Protein AF-A0A9E3GTL8-F1 (afdb_monomer)

Mean predicted aligned error: 15.63 Å

Secondary structure (DSSP, 8-state):
--HHHHHHHHHHHHHHHHHHHHHHHHHHHHHHT-TTT-HHHHHHHHHHHHHHHHHHHHHHHHHSHHHHHHHHHH--HHHHHHHHHHHHHHHHHHHHHHHSTTTGGGGGHHHHHHHHHHHHHHHIIIIIHHHHHHHHHHHTT-HHHHHHHHHHHHHHHHHHHHHHHHHTS----TT---TTGGGTSSS--

Foldseek 3Di:
DALLVLLLVLLVLLLVLLLLVLVVLVVVCVVVVCVPVCVVSVVSSVVSNVSSVVSVVLNCLCPPPVRNVVSSVPRDPVSSVVSNVSSVVSVVVSVCCVVCVVVCVVCCVVVCVVVVVVVVVLLCVQQVVLCVQLVVCVVVVNNVRNVVSVVSNVVSVVVVVVVVVVVPDDDDDPPDDDVPPVVVVVVPD

Solvent-accessible surface area (backbone atoms only — not comparable to full-atom values): 9956 Å² total; per-residue (Å²): 134,57,59,41,58,54,31,40,54,19,25,50,48,30,19,54,32,25,40,54,47,16,51,53,42,48,51,51,35,61,76,68,68,32,72,79,81,36,55,66,58,50,51,51,19,49,53,30,39,54,52,16,52,52,30,43,48,54,37,46,36,50,64,41,80,94,42,17,66,65,44,41,70,67,41,44,71,67,56,29,49,51,33,45,51,48,21,50,52,36,46,50,50,45,48,49,52,65,73,44,41,76,64,54,59,51,68,38,56,65,56,49,47,52,49,50,50,51,53,52,48,56,47,44,66,47,35,50,47,22,49,51,52,15,51,51,25,47,75,72,66,38,54,68,58,15,52,51,28,44,52,55,19,50,53,49,51,52,50,55,52,49,54,52,56,53,70,70,48,75,78,78,60,92,84,69,82,59,98,67,61,76,69,65,68,65,79,74,122

Radius of gyration: 29.49 Å; Cα contacts (8 Å, |Δi|>4): 135; chains: 1; bounding box: 76×46×80 Å

pLDDT: mean 81.65, std 18.03, range [38.31, 98.44]

Sequence (189 aa):
MELWQLALGANVVVTLAYAAIATRVFRAVHASGQWRTNPLAVATGTIFLTCAAGHAGHVEHMLVPHTASAARAVWDWHFVLIDVVTAGVGLRYWMLRSRFGSLIRGASLFEDVAVRRQEAFDIQDGVVQQLATAKMAFELGDQAAGLRALEVGLDASRRLVHDRSSAASPAPRAGTARPGELRRKVASR

Structure (mmCIF, N/CA/C/O backbone):
data_AF-A0A9E3GTL8-F1
#
_entry.id   AF-A0A9E3GTL8-F1
#
loop_
_atom_site.group_PDB
_atom_site.id
_atom_site.type_symbol
_atom_site.label_atom_id
_atom_site.label_alt_id
_atom_site.label_comp_id
_atom_site.label_asym_id
_atom_site.label_entity_id
_atom_site.label_seq_id
_atom_site.pdbx_PDB_ins_code
_atom_site.Cartn_x
_atom_site.Cartn_y
_atom_site.Cartn_z
_atom_site.occupancy
_atom_site.B_iso_or_equiv
_atom_site.auth_seq_id
_atom_site.auth_comp_id
_atom_site.auth_asym_id
_atom_site.auth_atom_id
_atom_site.pdbx_PDB_model_num
ATOM 1 N N . MET A 1 1 ? 9.109 -8.572 -30.492 1.00 75.25 1 MET A N 1
ATOM 2 C CA . MET A 1 1 ? 9.308 -7.770 -29.269 1.00 75.25 1 MET A CA 1
ATOM 3 C C . MET A 1 1 ? 10.425 -8.439 -28.506 1.00 75.25 1 MET A C 1
ATOM 5 O O . MET A 1 1 ? 10.311 -9.627 -28.233 1.00 75.25 1 MET A O 1
ATOM 9 N N . GLU A 1 2 ? 11.509 -7.713 -28.264 1.00 91.50 2 GLU A N 1
ATOM 10 C CA . GLU A 1 2 ? 12.686 -8.247 -27.573 1.00 91.50 2 GLU A CA 1
ATOM 11 C C . GLU A 1 2 ? 12.404 -8.427 -26.075 1.00 91.50 2 GLU A C 1
ATOM 13 O O . GLU A 1 2 ? 11.591 -7.696 -25.501 1.00 91.50 2 GLU A O 1
ATOM 18 N N . LEU A 1 3 ? 13.100 -9.364 -25.423 1.00 93.94 3 LEU A N 1
ATOM 19 C CA . LEU A 1 3 ? 12.930 -9.654 -23.990 1.00 93.94 3 LEU A CA 1
ATOM 20 C C . LEU A 1 3 ? 13.099 -8.406 -23.114 1.00 93.94 3 LEU A C 1
ATOM 22 O O . LEU A 1 3 ? 12.276 -8.140 -22.240 1.00 93.94 3 LEU A O 1
ATOM 26 N N . TRP A 1 4 ? 14.094 -7.571 -23.413 1.00 94.12 4 TRP A N 1
ATOM 27 C CA . TRP A 1 4 ? 14.331 -6.338 -22.664 1.00 94.12 4 TRP A CA 1
ATOM 28 C C . TRP A 1 4 ? 13.190 -5.312 -22.807 1.00 94.12 4 TRP A C 1
ATOM 30 O O . TRP A 1 4 ? 12.965 -4.520 -21.897 1.00 94.12 4 TRP A O 1
ATOM 40 N N . GLN A 1 5 ? 12.438 -5.318 -23.917 1.00 96.00 5 GLN A N 1
ATOM 41 C CA . GLN A 1 5 ? 11.290 -4.416 -24.106 1.00 96.00 5 GLN A CA 1
ATOM 42 C C . GLN A 1 5 ? 10.109 -4.848 -23.234 1.00 96.00 5 GLN A C 1
ATOM 44 O O . GLN A 1 5 ? 9.433 -4.007 -22.639 1.00 96.00 5 GLN A O 1
ATOM 49 N N . LEU A 1 6 ? 9.889 -6.163 -23.131 1.00 96.38 6 LEU A N 1
ATOM 50 C CA . LEU A 1 6 ? 8.923 -6.746 -22.200 1.00 96.38 6 LEU A CA 1
ATOM 51 C C . LEU A 1 6 ? 9.301 -6.435 -20.751 1.00 96.38 6 LEU A C 1
ATOM 53 O O . LEU A 1 6 ? 8.447 -5.976 -19.993 1.00 96.38 6 LEU A O 1
ATOM 57 N N . ALA A 1 7 ? 10.573 -6.622 -20.391 1.00 96.00 7 ALA A N 1
ATOM 58 C CA . ALA A 1 7 ? 11.092 -6.274 -19.072 1.00 96.00 7 ALA A CA 1
ATOM 59 C C . ALA A 1 7 ? 10.866 -4.798 -18.741 1.00 96.00 7 ALA A C 1
ATOM 61 O O . ALA A 1 7 ? 10.334 -4.475 -17.680 1.00 96.00 7 ALA A O 1
ATOM 62 N N . LEU A 1 8 ? 11.222 -3.900 -19.664 1.00 97.38 8 LEU A N 1
ATOM 63 C CA . LEU A 1 8 ? 11.031 -2.463 -19.508 1.00 97.38 8 LEU A CA 1
ATOM 64 C C . LEU A 1 8 ? 9.561 -2.137 -19.223 1.00 97.38 8 LEU A C 1
ATOM 66 O O . LEU A 1 8 ? 9.254 -1.472 -18.235 1.00 97.38 8 LEU A O 1
ATOM 70 N N . GLY A 1 9 ? 8.647 -2.644 -20.056 1.00 97.75 9 GLY A N 1
ATOM 71 C CA . GLY A 1 9 ? 7.212 -2.427 -19.883 1.00 97.75 9 GLY A CA 1
ATOM 72 C C . GLY A 1 9 ? 6.692 -2.964 -18.548 1.00 97.75 9 GLY A C 1
ATOM 73 O O . GLY A 1 9 ? 5.963 -2.266 -17.842 1.00 97.75 9 GLY A O 1
ATOM 74 N N . ALA A 1 10 ? 7.106 -4.172 -18.165 1.00 97.56 10 ALA A N 1
ATOM 75 C CA . ALA A 1 10 ? 6.724 -4.777 -16.896 1.00 97.56 10 ALA A CA 1
ATOM 76 C C . ALA A 1 10 ? 7.233 -3.963 -15.693 1.00 97.56 10 ALA A C 1
ATOM 78 O O . ALA A 1 10 ? 6.443 -3.634 -14.809 1.00 97.56 10 ALA A O 1
ATOM 79 N N . ASN A 1 11 ? 8.501 -3.542 -15.686 1.00 98.06 11 ASN A N 1
ATOM 80 C CA . ASN A 1 11 ? 9.071 -2.729 -14.605 1.00 98.06 11 ASN A CA 1
ATOM 81 C C . ASN A 1 11 ? 8.418 -1.339 -14.508 1.00 98.06 11 ASN A C 1
ATOM 83 O O . ASN A 1 11 ? 8.182 -0.858 -13.397 1.00 98.06 11 ASN A O 1
ATOM 87 N N . VAL A 1 12 ? 8.045 -0.714 -15.633 1.00 98.44 12 VAL A N 1
ATOM 88 C CA . VAL A 1 12 ? 7.241 0.525 -15.627 1.00 98.44 12 VAL A CA 1
ATOM 89 C C . VAL A 1 12 ? 5.897 0.286 -14.935 1.00 98.44 12 VAL A C 1
ATOM 91 O O . VAL A 1 12 ? 5.507 1.051 -14.051 1.00 98.44 12 VAL A O 1
ATOM 94 N N . VAL A 1 13 ? 5.195 -0.794 -15.288 1.00 98.38 13 VAL A N 1
ATOM 95 C CA . VAL A 1 13 ? 3.909 -1.142 -14.666 1.00 98.38 13 VAL A CA 1
ATOM 96 C C . VAL A 1 13 ? 4.063 -1.394 -13.166 1.00 98.38 13 VAL A C 1
ATOM 98 O O . VAL A 1 13 ? 3.269 -0.863 -12.386 1.00 98.38 13 VAL A O 1
ATOM 101 N N . VAL A 1 14 ? 5.080 -2.154 -12.745 1.00 98.00 14 VAL A N 1
ATOM 102 C CA . VAL A 1 14 ? 5.351 -2.414 -11.321 1.00 98.00 14 VAL A CA 1
ATOM 103 C C . VAL A 1 14 ? 5.619 -1.110 -10.578 1.00 98.00 14 VAL A C 1
ATOM 105 O O . VAL A 1 14 ? 4.991 -0.863 -9.549 1.00 98.00 14 VAL A O 1
ATOM 108 N N . THR A 1 15 ? 6.477 -0.248 -11.129 1.00 98.38 15 THR A N 1
ATOM 109 C CA . THR A 1 15 ? 6.814 1.064 -10.556 1.00 98.38 15 THR A CA 1
ATOM 110 C C . THR A 1 15 ? 5.552 1.870 -10.264 1.00 98.38 15 THR A C 1
ATOM 112 O O . THR A 1 15 ? 5.332 2.311 -9.134 1.00 98.38 15 THR A O 1
ATOM 115 N N . LEU A 1 16 ? 4.675 2.010 -11.261 1.00 97.88 16 LEU A N 1
ATOM 116 C CA . LEU A 1 16 ? 3.440 2.779 -11.131 1.00 97.88 16 LEU A CA 1
ATOM 117 C C . LEU A 1 16 ? 2.456 2.133 -10.148 1.00 97.88 16 LEU A C 1
ATOM 119 O O . LEU A 1 16 ? 1.878 2.825 -9.305 1.00 97.88 16 LEU A O 1
ATOM 123 N N . ALA A 1 17 ? 2.274 0.812 -10.223 1.00 96.50 17 ALA A N 1
ATOM 124 C CA . ALA A 1 17 ? 1.367 0.090 -9.338 1.00 96.50 17 ALA A CA 1
ATOM 125 C C . ALA A 1 17 ? 1.812 0.200 -7.872 1.00 96.50 17 ALA A C 1
ATOM 127 O O . ALA A 1 17 ? 1.008 0.551 -7.004 1.00 96.50 17 ALA A O 1
ATOM 128 N N . TYR A 1 18 ? 3.092 -0.047 -7.591 1.00 97.44 18 TYR A N 1
ATOM 129 C CA . TYR A 1 18 ? 3.645 -0.013 -6.238 1.00 97.44 18 TYR A CA 1
ATOM 130 C C . TYR A 1 18 ? 3.686 1.408 -5.671 1.00 97.44 18 TYR A C 1
ATOM 132 O O . TYR A 1 18 ? 3.265 1.609 -4.530 1.00 97.44 18 TYR A O 1
ATOM 140 N N . ALA A 1 19 ? 4.048 2.416 -6.472 1.00 97.69 19 ALA A N 1
ATOM 141 C CA . ALA A 1 19 ? 3.974 3.819 -6.057 1.00 97.69 19 ALA A CA 1
ATOM 142 C C . ALA A 1 19 ? 2.534 4.245 -5.708 1.00 97.69 19 ALA A C 1
ATOM 144 O O . ALA A 1 19 ? 2.294 4.925 -4.701 1.00 97.69 19 ALA A O 1
ATOM 145 N N . ALA A 1 20 ? 1.548 3.806 -6.497 1.00 94.56 20 ALA A N 1
ATOM 146 C CA . ALA A 1 20 ? 0.139 4.082 -6.228 1.00 94.56 20 ALA A CA 1
ATOM 147 C C . ALA A 1 20 ? -0.359 3.385 -4.950 1.00 94.56 20 ALA A C 1
ATOM 149 O O . ALA A 1 20 ? -1.146 3.965 -4.193 1.00 94.56 20 ALA A O 1
ATOM 150 N N . ILE A 1 21 ? 0.093 2.155 -4.686 1.00 93.06 21 ILE A N 1
ATOM 151 C CA . ILE A 1 21 ? -0.198 1.434 -3.441 1.00 93.06 21 ILE A CA 1
ATOM 152 C C . ILE A 1 21 ? 0.406 2.176 -2.247 1.00 93.06 21 ILE A C 1
ATOM 154 O O . ILE A 1 21 ? -0.333 2.495 -1.312 1.00 93.06 21 ILE A O 1
ATOM 158 N N . ALA A 1 22 ? 1.699 2.506 -2.301 1.00 95.00 22 ALA A N 1
ATOM 159 C CA . ALA A 1 22 ? 2.402 3.226 -1.241 1.00 95.00 22 ALA A CA 1
ATOM 160 C C . ALA A 1 22 ? 1.707 4.556 -0.919 1.00 95.00 22 ALA A C 1
ATOM 162 O O . ALA A 1 22 ? 1.380 4.831 0.234 1.00 95.00 22 ALA A O 1
ATOM 163 N N . THR A 1 23 ? 1.357 5.334 -1.948 1.00 94.00 23 THR A N 1
ATOM 164 C CA . THR A 1 23 ? 0.658 6.616 -1.781 1.00 94.00 23 THR A CA 1
ATOM 165 C C . THR A 1 23 ? -0.698 6.441 -1.100 1.00 94.00 23 THR A C 1
ATOM 167 O O . THR A 1 23 ? -1.058 7.225 -0.224 1.00 94.00 23 THR A O 1
ATOM 170 N N . ARG A 1 24 ? -1.473 5.408 -1.453 1.00 90.00 24 ARG A N 1
ATOM 171 C CA . ARG A 1 24 ? -2.753 5.134 -0.779 1.00 90.00 24 ARG A CA 1
ATOM 172 C C . ARG A 1 24 ? -2.570 4.720 0.677 1.00 90.00 24 ARG A C 1
ATOM 174 O O . ARG A 1 24 ? -3.370 5.145 1.507 1.00 90.00 24 ARG A O 1
ATOM 181 N N . VAL A 1 25 ? -1.549 3.921 0.984 1.00 90.00 25 VAL A N 1
ATOM 182 C CA . VAL A 1 25 ? -1.230 3.528 2.364 1.00 90.00 25 VAL A CA 1
ATOM 183 C C . VAL A 1 25 ? -0.844 4.759 3.181 1.00 90.00 25 VAL A C 1
ATOM 185 O O . VAL A 1 25 ? -1.482 5.029 4.195 1.00 90.00 25 VAL A O 1
ATOM 188 N N . PHE A 1 26 ? 0.101 5.570 2.705 1.00 92.38 26 PHE A N 1
ATOM 189 C CA . PHE A 1 26 ? 0.527 6.772 3.423 1.00 92.38 26 PHE A CA 1
ATOM 190 C C . PHE A 1 26 ? -0.583 7.810 3.565 1.00 92.38 26 PHE A C 1
ATOM 192 O O . PHE A 1 26 ? -0.736 8.390 4.636 1.00 92.38 26 PHE A O 1
ATOM 199 N N . ARG A 1 27 ? -1.422 8.008 2.539 1.00 89.12 27 ARG A N 1
ATOM 200 C CA . ARG A 1 27 ? -2.604 8.875 2.660 1.00 89.12 27 ARG A CA 1
ATOM 201 C C . ARG A 1 27 ? -3.574 8.376 3.725 1.00 89.12 27 ARG A C 1
ATOM 203 O O . ARG A 1 27 ? -4.136 9.200 4.436 1.00 89.12 27 ARG A O 1
ATOM 210 N N . ALA A 1 28 ? -3.780 7.062 3.836 1.00 84.56 28 ALA A N 1
ATOM 211 C CA . ALA A 1 28 ? -4.639 6.492 4.870 1.00 84.56 28 ALA A CA 1
ATOM 212 C C . ALA A 1 28 ? -4.054 6.711 6.273 1.00 84.56 28 ALA A C 1
ATOM 214 O O . ALA A 1 28 ? -4.772 7.193 7.140 1.00 84.56 28 ALA A O 1
ATOM 215 N N . VAL A 1 29 ? -2.756 6.444 6.465 1.00 85.12 29 VAL A N 1
ATOM 216 C CA . VAL A 1 29 ? -2.049 6.668 7.741 1.00 85.12 29 VAL A CA 1
ATOM 217 C C . VAL A 1 29 ? -2.057 8.146 8.135 1.00 85.12 29 VAL A C 1
ATOM 219 O O . VAL A 1 29 ? -2.301 8.485 9.290 1.00 85.12 29 VAL A O 1
ATOM 222 N N . HIS A 1 30 ? -1.826 9.039 7.173 1.00 87.69 30 HIS A N 1
ATOM 223 C CA . HIS A 1 30 ? -1.877 10.476 7.409 1.00 87.69 30 HIS A CA 1
ATOM 224 C C . HIS A 1 30 ? -3.286 10.940 7.778 1.00 87.69 30 HIS A C 1
ATOM 226 O O . HIS A 1 30 ? -3.448 11.705 8.721 1.00 87.69 30 HIS A O 1
ATOM 232 N N . ALA A 1 31 ? -4.311 10.478 7.056 1.00 83.00 31 ALA A N 1
ATOM 233 C CA . ALA A 1 31 ? -5.697 10.839 7.338 1.00 83.00 31 ALA A CA 1
ATOM 234 C C . ALA A 1 31 ? -6.188 10.311 8.698 1.00 83.00 31 ALA A C 1
ATOM 236 O O . ALA A 1 31 ? -7.049 10.944 9.301 1.00 83.00 31 ALA A O 1
ATOM 237 N N . SER A 1 32 ? -5.651 9.186 9.183 1.00 78.88 32 SER A N 1
ATOM 238 C CA . SER A 1 32 ? -5.978 8.626 10.500 1.00 78.88 32 SER A CA 1
ATOM 239 C C . SER A 1 32 ? -5.068 9.110 11.637 1.00 78.88 32 SER A C 1
ATOM 241 O O . SER A 1 32 ? -5.330 8.790 12.791 1.00 78.88 32 SER A O 1
ATOM 243 N N . GLY A 1 33 ? -3.994 9.853 11.345 1.00 84.00 33 GLY A N 1
ATOM 244 C CA . GLY A 1 33 ? -3.021 10.301 12.349 1.00 84.00 33 GLY A CA 1
ATOM 245 C C . GLY A 1 33 ? -2.162 9.179 12.956 1.00 84.00 33 GLY A C 1
ATOM 246 O O . GLY A 1 33 ? -1.478 9.403 13.951 1.00 84.00 33 GLY A O 1
ATOM 247 N N . GLN A 1 34 ? -2.154 7.978 12.368 1.00 82.69 34 GLN A N 1
ATOM 248 C CA . GLN A 1 34 ? -1.581 6.765 12.974 1.00 82.69 34 GLN A CA 1
ATOM 249 C C . GLN A 1 34 ? -0.095 6.511 12.649 1.00 82.69 34 GLN A C 1
ATOM 251 O O . GLN A 1 34 ? 0.374 5.375 12.696 1.00 82.69 34 GLN A O 1
ATOM 256 N N . TRP A 1 35 ? 0.686 7.545 12.325 1.00 85.75 35 TRP A N 1
ATOM 257 C CA . TRP A 1 35 ? 2.094 7.386 11.915 1.00 85.75 35 TRP A CA 1
ATOM 258 C C . TRP A 1 35 ? 2.980 6.666 12.941 1.00 85.75 35 TRP A C 1
ATOM 260 O O . TRP A 1 35 ? 3.948 6.015 12.562 1.00 85.75 35 TRP A O 1
ATOM 270 N N . ARG A 1 36 ? 2.667 6.788 14.236 1.00 87.88 36 ARG A N 1
ATOM 271 C CA . ARG A 1 36 ? 3.422 6.146 15.327 1.00 87.88 36 ARG A CA 1
ATOM 272 C C . ARG A 1 36 ? 2.700 4.958 15.954 1.00 87.88 36 ARG A C 1
ATOM 274 O O . ARG A 1 36 ? 3.352 4.075 16.494 1.00 87.88 36 ARG A O 1
ATOM 281 N N . THR A 1 37 ? 1.374 4.936 15.888 1.00 79.12 37 THR A N 1
ATOM 282 C CA . THR A 1 37 ? 0.540 3.912 16.530 1.00 79.12 37 THR A CA 1
ATOM 283 C C . THR A 1 37 ? 0.274 2.711 15.627 1.00 79.12 37 THR A C 1
ATOM 285 O O . THR A 1 37 ? -0.080 1.650 16.125 1.00 79.12 37 THR A O 1
ATOM 288 N N . ASN A 1 38 ? 0.508 2.838 14.316 1.00 81.12 38 ASN A N 1
ATOM 289 C CA . ASN A 1 38 ? 0.362 1.750 13.353 1.00 81.12 38 ASN A CA 1
ATOM 290 C C . ASN A 1 38 ? 1.671 1.510 12.568 1.00 81.12 38 ASN A C 1
ATOM 292 O O . ASN A 1 38 ? 1.752 1.799 11.367 1.00 81.12 38 ASN A O 1
ATOM 296 N N . PRO A 1 39 ? 2.725 0.983 13.229 1.00 85.31 39 PRO A N 1
ATOM 297 C CA . PRO A 1 39 ? 4.026 0.759 12.596 1.00 85.31 39 PRO A CA 1
ATOM 298 C C . PRO A 1 39 ? 3.952 -0.240 11.434 1.00 85.31 39 PRO A C 1
ATOM 300 O O . PRO A 1 39 ? 4.721 -0.133 10.481 1.00 85.31 39 PRO A O 1
ATOM 303 N N . LEU A 1 40 ? 2.992 -1.170 11.464 1.00 87.56 40 LEU A N 1
ATOM 304 C CA . LEU A 1 40 ? 2.785 -2.148 10.398 1.00 87.56 40 LEU A CA 1
ATOM 305 C C . LEU A 1 40 ? 2.333 -1.483 9.089 1.00 87.56 40 LEU A C 1
ATOM 307 O O . LEU A 1 40 ? 2.853 -1.807 8.018 1.00 87.56 40 LEU A O 1
ATOM 311 N N . ALA A 1 41 ? 1.395 -0.532 9.161 1.00 83.56 41 ALA A N 1
ATOM 312 C CA . ALA A 1 41 ? 0.936 0.206 7.986 1.00 83.56 41 ALA A CA 1
ATOM 313 C C . ALA A 1 41 ? 2.058 1.062 7.384 1.00 83.56 41 ALA A C 1
ATOM 315 O O . ALA A 1 41 ? 2.232 1.074 6.164 1.00 83.56 41 ALA A O 1
ATOM 316 N N . VAL A 1 42 ? 2.852 1.726 8.230 1.00 87.88 42 VAL A N 1
ATOM 317 C CA . VAL A 1 42 ? 4.006 2.520 7.784 1.00 87.88 42 VAL A CA 1
ATOM 318 C C . VAL A 1 42 ? 5.051 1.628 7.118 1.00 87.88 42 VAL A C 1
ATOM 320 O O . VAL A 1 42 ? 5.443 1.913 5.989 1.00 87.88 42 VAL A O 1
ATOM 323 N N . ALA A 1 43 ? 5.441 0.518 7.752 1.00 92.62 43 ALA A N 1
ATOM 324 C CA . ALA A 1 43 ? 6.395 -0.433 7.182 1.00 92.62 43 ALA A CA 1
ATOM 325 C C . ALA A 1 43 ? 5.922 -0.970 5.824 1.00 92.62 43 ALA A C 1
ATOM 327 O O . ALA A 1 43 ? 6.687 -0.982 4.862 1.00 92.62 43 ALA A O 1
ATOM 328 N N . THR A 1 44 ? 4.641 -1.332 5.713 1.00 91.62 44 THR A N 1
ATOM 329 C CA . THR A 1 44 ? 4.045 -1.799 4.453 1.00 91.62 44 THR A CA 1
ATOM 330 C C . THR A 1 44 ? 4.124 -0.729 3.362 1.00 91.62 44 THR A C 1
ATOM 332 O O . THR A 1 44 ? 4.528 -1.022 2.238 1.00 91.62 44 THR A O 1
ATOM 335 N N . GLY A 1 45 ? 3.763 0.520 3.680 1.00 93.44 45 GLY A N 1
ATOM 336 C CA . GLY A 1 45 ? 3.871 1.641 2.743 1.00 93.44 45 GLY A CA 1
ATOM 337 C C . GLY A 1 45 ? 5.308 1.861 2.268 1.00 93.44 45 GLY A C 1
ATOM 338 O O . GLY A 1 45 ? 5.537 2.045 1.073 1.00 93.44 45 GLY A O 1
ATOM 339 N N . THR A 1 46 ? 6.272 1.768 3.186 1.00 96.94 46 THR A N 1
ATOM 340 C CA . THR A 1 46 ? 7.701 1.917 2.889 1.00 96.94 46 THR A CA 1
ATOM 341 C C . THR A 1 46 ? 8.230 0.788 2.011 1.00 96.94 46 THR A C 1
ATOM 343 O O . THR A 1 46 ? 8.940 1.081 1.058 1.00 96.94 46 THR A O 1
ATOM 346 N N . ILE A 1 47 ? 7.850 -0.471 2.259 1.00 96.44 47 ILE A N 1
ATOM 347 C CA . ILE A 1 47 ? 8.237 -1.610 1.406 1.00 96.44 47 ILE A CA 1
ATOM 348 C C . ILE A 1 47 ? 7.772 -1.381 -0.036 1.00 96.44 47 ILE A C 1
ATOM 350 O O . ILE A 1 47 ? 8.562 -1.487 -0.969 1.00 96.44 47 ILE A O 1
ATOM 354 N N . PHE A 1 48 ? 6.505 -1.006 -0.241 1.00 96.31 48 PHE A N 1
ATOM 355 C CA . PHE A 1 48 ? 6.018 -0.715 -1.593 1.00 96.31 48 PHE A CA 1
ATOM 356 C C . PHE A 1 48 ? 6.749 0.469 -2.233 1.00 96.31 48 PHE A C 1
ATOM 358 O O . PHE A 1 48 ? 7.019 0.438 -3.432 1.00 96.31 48 PHE A O 1
ATOM 365 N N . LEU A 1 49 ? 7.089 1.495 -1.450 1.00 97.88 49 LEU A N 1
ATOM 366 C CA . LEU A 1 49 ? 7.831 2.651 -1.943 1.00 97.88 49 LEU A CA 1
ATOM 367 C C . LEU A 1 49 ? 9.250 2.276 -2.390 1.00 97.88 49 LEU A C 1
ATOM 369 O O . LEU A 1 49 ? 9.661 2.664 -3.482 1.00 97.88 49 LEU A O 1
ATOM 373 N N . THR A 1 50 ? 9.991 1.517 -1.581 1.00 98.19 50 THR A N 1
ATOM 374 C CA . THR A 1 50 ? 11.365 1.117 -1.915 1.00 98.19 50 THR A CA 1
ATOM 375 C C . THR A 1 50 ? 11.392 0.147 -3.089 1.00 98.19 50 THR A C 1
ATOM 377 O O . THR A 1 50 ? 12.234 0.295 -3.972 1.00 98.19 50 THR A O 1
ATOM 380 N N . CYS A 1 51 ? 10.435 -0.781 -3.175 1.00 97.69 51 CYS A N 1
ATOM 381 C CA . CYS A 1 51 ? 10.287 -1.633 -4.351 1.00 97.69 51 CYS A CA 1
ATOM 382 C C . CYS A 1 51 ? 9.968 -0.808 -5.607 1.00 97.69 51 CYS A C 1
ATOM 384 O O . CYS A 1 51 ? 10.589 -1.026 -6.643 1.00 97.69 51 CYS A O 1
ATOM 386 N N . ALA A 1 52 ? 9.054 0.169 -5.530 1.00 98.19 52 ALA A N 1
ATOM 387 C CA . ALA A 1 52 ? 8.765 1.053 -6.661 1.00 98.19 52 ALA A CA 1
ATOM 388 C C . ALA A 1 52 ? 10.020 1.801 -7.136 1.00 98.19 52 ALA A C 1
ATOM 390 O O . ALA A 1 52 ? 10.266 1.870 -8.335 1.00 98.19 52 ALA A O 1
ATOM 391 N N . ALA A 1 53 ? 10.834 2.311 -6.205 1.00 98.44 53 ALA A N 1
ATOM 392 C CA . ALA A 1 53 ? 12.098 2.968 -6.530 1.00 98.44 53 ALA A CA 1
ATOM 393 C C . ALA A 1 53 ? 13.112 2.007 -7.179 1.00 98.44 53 ALA A C 1
ATOM 395 O O . ALA A 1 53 ? 13.742 2.372 -8.166 1.00 98.44 53 ALA A O 1
ATOM 396 N N . GLY A 1 54 ? 13.234 0.771 -6.683 1.00 97.62 54 GLY A N 1
ATOM 397 C CA . GLY A 1 54 ? 14.101 -0.249 -7.287 1.00 97.62 54 GLY A CA 1
ATOM 398 C C . GLY A 1 54 ? 13.702 -0.589 -8.726 1.00 97.62 54 GLY A C 1
ATOM 399 O O . GLY A 1 54 ? 14.539 -0.561 -9.626 1.00 97.62 54 GLY A O 1
ATOM 400 N N . HIS A 1 55 ? 12.407 -0.811 -8.973 1.00 98.06 55 HIS A N 1
ATOM 401 C CA . HIS A 1 55 ? 11.894 -1.055 -10.325 1.00 98.06 55 HIS A CA 1
ATOM 402 C C . HIS A 1 55 ? 12.023 0.177 -11.236 1.00 98.06 55 HIS A C 1
ATOM 404 O O . HIS A 1 55 ? 12.292 0.023 -12.428 1.00 98.06 55 HIS A O 1
ATOM 410 N N . ALA A 1 56 ? 11.917 1.395 -1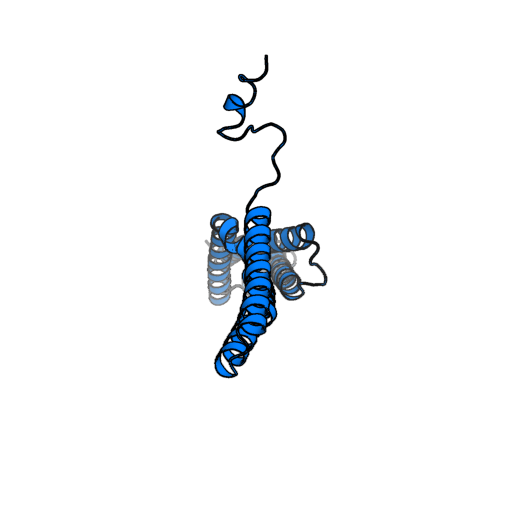0.695 1.00 97.75 56 ALA A N 1
ATOM 411 C CA . ALA A 1 56 ? 12.215 2.614 -11.445 1.00 97.75 56 ALA A CA 1
ATOM 412 C C . ALA A 1 56 ? 13.696 2.673 -11.855 1.00 97.75 56 ALA A C 1
ATOM 414 O O . ALA A 1 56 ? 13.997 3.014 -12.997 1.00 97.75 56 ALA A O 1
ATOM 415 N N . GLY A 1 57 ? 14.607 2.267 -10.966 1.00 97.31 57 GLY A N 1
ATOM 416 C CA . GLY A 1 57 ? 16.030 2.126 -11.280 1.00 97.31 57 GLY A CA 1
ATOM 417 C C . GLY A 1 57 ? 16.286 1.115 -12.402 1.00 97.31 57 GLY A C 1
ATOM 418 O O . GLY A 1 57 ? 17.076 1.384 -13.302 1.00 97.31 57 GLY A O 1
ATOM 419 N N . HIS A 1 58 ? 15.569 -0.015 -12.431 1.00 96.12 58 HIS A N 1
ATOM 420 C CA . HIS A 1 58 ? 15.654 -0.964 -13.551 1.00 96.12 58 HIS A CA 1
ATOM 421 C C . HIS A 1 58 ? 15.245 -0.318 -14.885 1.00 96.12 58 HIS A C 1
ATOM 423 O O . HIS A 1 58 ? 15.941 -0.478 -15.889 1.00 96.12 58 HIS A O 1
ATOM 429 N N . VAL A 1 59 ? 14.146 0.446 -14.891 1.00 97.38 59 VAL A N 1
ATOM 430 C CA . VAL A 1 59 ? 13.689 1.208 -16.067 1.00 97.38 59 VAL A CA 1
ATOM 431 C C . VAL A 1 59 ? 14.757 2.203 -16.515 1.00 97.38 59 VAL A C 1
ATOM 433 O O . VAL A 1 59 ? 15.096 2.252 -17.698 1.00 97.38 59 VAL A O 1
ATOM 436 N N . GLU A 1 60 ? 15.316 2.968 -15.579 1.00 97.31 60 GLU A N 1
ATOM 437 C CA . GLU A 1 60 ? 16.369 3.943 -15.854 1.00 97.31 60 GLU A CA 1
ATOM 438 C C . GLU A 1 60 ? 17.602 3.277 -16.477 1.00 97.31 60 GLU A C 1
ATOM 440 O O . GLU A 1 60 ? 18.044 3.687 -17.552 1.00 97.31 60 GLU A O 1
ATOM 445 N N . HIS A 1 61 ? 18.113 2.203 -15.870 1.00 95.19 61 HIS A N 1
ATOM 446 C CA . HIS A 1 61 ? 19.283 1.485 -16.375 1.00 95.19 61 HIS A CA 1
ATOM 447 C C . HIS A 1 61 ? 19.077 0.902 -17.779 1.00 95.19 61 HIS A C 1
ATOM 449 O O . HIS A 1 61 ? 20.042 0.797 -18.529 1.00 95.19 61 HIS A O 1
ATOM 455 N N . MET A 1 62 ? 17.846 0.561 -18.176 1.00 95.12 62 MET A N 1
ATOM 456 C CA . MET A 1 62 ? 17.540 0.101 -19.538 1.00 95.12 62 MET A CA 1
ATOM 457 C C . MET A 1 62 ? 17.405 1.229 -20.567 1.00 95.12 62 MET A C 1
ATOM 459 O O . MET A 1 62 ? 17.462 0.961 -21.774 1.00 95.12 62 MET A O 1
ATOM 463 N N . LEU A 1 63 ? 17.190 2.471 -20.131 1.00 95.75 63 LEU A N 1
ATOM 464 C CA . LEU A 1 63 ? 16.959 3.623 -21.006 1.00 95.75 63 LEU A CA 1
ATOM 465 C C . LEU A 1 63 ? 18.194 4.516 -21.148 1.00 95.75 63 LEU A C 1
ATOM 467 O O . LEU A 1 63 ? 18.441 5.030 -22.239 1.00 95.75 63 LEU A O 1
ATOM 471 N N . VAL A 1 64 ? 18.977 4.685 -20.081 1.00 95.19 64 VAL A N 1
ATOM 472 C CA . VAL A 1 64 ? 20.142 5.577 -20.063 1.00 95.19 64 VAL A CA 1
ATOM 473 C C . VAL A 1 64 ? 21.265 5.015 -20.950 1.00 95.19 64 VAL A C 1
ATOM 475 O O . VAL A 1 64 ? 21.723 3.898 -20.712 1.00 95.19 64 VAL A O 1
ATOM 478 N N . PRO A 1 65 ? 21.772 5.767 -21.951 1.00 91.69 65 PRO A N 1
ATOM 479 C CA . PRO A 1 65 ? 22.689 5.236 -22.967 1.00 91.69 65 PRO A CA 1
ATOM 480 C C . PRO A 1 65 ? 23.944 4.544 -22.422 1.00 91.69 65 PRO A C 1
ATOM 482 O O . PRO A 1 65 ? 24.382 3.542 -22.980 1.00 91.69 65 PRO A O 1
ATOM 485 N N . HIS A 1 66 ? 24.510 5.056 -21.328 1.00 91.88 66 HIS A N 1
ATOM 486 C CA . HIS A 1 66 ? 25.764 4.555 -20.759 1.00 91.88 66 HIS A CA 1
ATOM 487 C C . HIS A 1 66 ? 25.618 3.220 -20.009 1.00 91.88 66 HIS A C 1
ATOM 489 O O . HIS A 1 66 ? 26.612 2.531 -19.803 1.00 91.88 66 HIS A O 1
ATOM 495 N N . THR A 1 67 ? 24.401 2.843 -19.611 1.00 91.94 67 THR A N 1
ATOM 496 C CA . THR A 1 67 ? 24.101 1.609 -18.859 1.00 91.94 67 THR A CA 1
ATOM 497 C C . THR A 1 67 ? 23.199 0.649 -19.639 1.00 91.94 67 THR A C 1
ATOM 499 O O . THR A 1 67 ? 23.200 -0.552 -19.369 1.00 91.94 67 THR A O 1
ATOM 502 N N . ALA A 1 68 ? 22.493 1.152 -20.655 1.00 92.94 68 ALA A N 1
ATOM 503 C CA . ALA A 1 68 ? 21.465 0.434 -21.397 1.00 92.94 68 ALA A CA 1
ATOM 504 C C . ALA A 1 68 ? 21.943 -0.861 -22.053 1.00 92.94 68 ALA A C 1
ATOM 506 O O . ALA A 1 68 ? 21.211 -1.846 -22.030 1.00 92.94 68 ALA A O 1
ATOM 507 N N . SER A 1 69 ? 23.137 -0.893 -22.649 1.00 93.69 69 SER A N 1
ATOM 508 C CA . SER A 1 69 ? 23.634 -2.102 -23.321 1.00 93.69 69 SER A CA 1
ATOM 509 C C . SER A 1 69 ? 23.831 -3.254 -22.333 1.00 93.69 69 SER A C 1
ATOM 511 O O . SER A 1 69 ? 23.309 -4.345 -22.556 1.00 93.69 69 SER A O 1
ATOM 513 N N . ALA A 1 70 ? 24.515 -2.992 -21.217 1.00 92.56 70 ALA A N 1
ATOM 514 C CA . ALA A 1 70 ? 24.745 -3.969 -20.160 1.00 92.56 70 ALA A CA 1
ATOM 515 C C . ALA A 1 70 ? 23.432 -4.375 -19.477 1.00 92.56 70 ALA A C 1
ATOM 517 O O . ALA A 1 70 ? 23.166 -5.564 -19.327 1.00 92.56 70 ALA A O 1
ATOM 518 N N . ALA A 1 71 ? 22.574 -3.409 -19.135 1.00 91.44 71 ALA A N 1
ATOM 519 C CA . ALA A 1 71 ? 21.287 -3.690 -18.508 1.00 91.44 71 ALA A CA 1
ATOM 520 C C . ALA A 1 71 ? 20.399 -4.568 -19.404 1.00 91.44 71 ALA A C 1
ATOM 522 O O . ALA A 1 71 ? 19.912 -5.603 -18.966 1.00 91.44 71 ALA A O 1
ATOM 523 N N . ARG A 1 72 ? 20.237 -4.225 -20.688 1.00 94.50 72 ARG A N 1
ATOM 524 C CA . ARG A 1 72 ? 19.402 -5.007 -21.620 1.00 94.50 72 ARG A CA 1
ATOM 525 C C . ARG A 1 72 ? 19.941 -6.420 -21.855 1.00 94.50 72 ARG A C 1
ATOM 527 O O . ARG A 1 72 ? 19.140 -7.317 -22.091 1.00 94.50 72 ARG A O 1
ATOM 534 N N . ALA A 1 73 ? 21.259 -6.620 -21.785 1.00 92.06 73 ALA A N 1
ATOM 535 C CA . ALA A 1 73 ? 21.884 -7.931 -21.960 1.00 92.06 73 ALA A CA 1
ATOM 536 C C . ALA A 1 73 ? 21.677 -8.875 -20.760 1.00 92.06 73 ALA A C 1
ATOM 538 O O . ALA A 1 73 ? 21.683 -10.089 -20.941 1.00 92.06 73 ALA A O 1
ATOM 539 N N . VAL A 1 74 ? 21.485 -8.334 -19.552 1.00 90.56 74 VAL A N 1
ATOM 540 C CA . VAL A 1 74 ? 21.275 -9.124 -18.323 1.00 90.56 74 VAL A CA 1
ATOM 541 C C . VAL A 1 74 ? 19.835 -9.640 -18.199 1.00 90.56 74 VAL A C 1
ATOM 543 O O . VAL A 1 74 ? 19.602 -10.645 -17.531 1.00 90.56 74 VAL A O 1
ATOM 546 N N . TRP A 1 75 ? 18.862 -8.993 -18.848 1.00 91.69 75 TRP A N 1
ATOM 547 C CA . TRP A 1 75 ? 17.447 -9.374 -18.755 1.00 91.69 75 TRP A CA 1
ATOM 548 C C . TRP A 1 75 ? 17.097 -10.584 -19.623 1.00 91.69 75 TRP A C 1
ATOM 550 O O . TRP A 1 75 ? 16.491 -10.481 -20.693 1.00 91.69 75 TRP A O 1
ATOM 560 N N . ASP A 1 76 ? 17.477 -11.753 -19.120 1.00 93.19 76 ASP A N 1
ATOM 561 C CA . ASP A 1 76 ? 17.052 -13.033 -19.661 1.00 93.19 76 ASP A CA 1
ATOM 562 C C . ASP A 1 76 ? 15.560 -13.319 -19.398 1.00 93.19 76 ASP A C 1
ATOM 564 O O . ASP A 1 76 ? 14.823 -12.554 -18.765 1.00 93.19 76 ASP A O 1
ATOM 568 N N . TRP A 1 77 ? 15.092 -14.452 -19.918 1.00 94.00 77 TRP A N 1
ATOM 569 C CA . TRP A 1 77 ? 13.685 -14.824 -19.849 1.00 94.00 77 TRP A CA 1
ATOM 570 C C . TRP A 1 77 ? 13.171 -15.048 -18.415 1.00 94.00 77 TRP A C 1
ATOM 572 O O . TRP A 1 77 ? 11.982 -14.829 -18.181 1.00 94.00 77 TRP A O 1
ATOM 582 N N . HIS A 1 78 ? 14.020 -15.448 -17.456 1.00 95.25 78 HIS A N 1
ATOM 583 C CA . HIS A 1 78 ? 13.610 -15.649 -16.062 1.00 95.25 78 HIS A CA 1
ATOM 584 C C . HIS A 1 78 ? 13.285 -14.309 -15.407 1.00 95.25 78 HIS A C 1
ATOM 586 O O . HIS A 1 78 ? 12.241 -14.178 -14.764 1.00 95.25 78 HIS A O 1
ATOM 592 N N . PHE A 1 79 ? 14.141 -13.302 -15.609 1.00 94.00 79 PHE A N 1
ATOM 593 C CA . PHE A 1 79 ? 13.889 -11.950 -15.113 1.00 94.00 79 PHE A CA 1
ATOM 594 C C . PHE A 1 79 ? 12.619 -11.364 -15.727 1.00 94.00 79 PHE A C 1
ATOM 596 O O . PHE A 1 79 ? 11.755 -10.873 -15.002 1.00 94.00 79 PHE A O 1
ATOM 603 N N . VAL A 1 80 ? 12.449 -11.501 -17.047 1.00 95.31 80 VAL A N 1
ATOM 604 C CA . VAL A 1 80 ? 11.229 -11.052 -17.736 1.00 95.31 80 VAL A CA 1
ATOM 605 C C . VAL A 1 80 ? 9.987 -11.733 -17.166 1.00 95.31 80 VAL A C 1
ATOM 607 O O . VAL A 1 80 ? 8.983 -11.066 -16.919 1.00 95.31 80 VAL A O 1
ATOM 610 N N . LEU A 1 81 ? 10.037 -13.049 -16.936 1.00 96.88 81 LEU A N 1
ATOM 611 C CA . LEU A 1 81 ? 8.913 -13.792 -16.372 1.00 96.88 81 LEU A CA 1
ATOM 612 C C . LEU A 1 81 ? 8.543 -13.265 -14.981 1.00 96.88 81 LEU A C 1
ATOM 614 O O . LEU A 1 81 ? 7.365 -13.003 -14.726 1.00 96.88 81 LEU A O 1
ATOM 618 N N . ILE A 1 82 ? 9.530 -13.078 -14.101 1.00 97.50 82 ILE A N 1
ATOM 619 C CA . ILE A 1 82 ? 9.299 -12.544 -12.754 1.00 97.50 82 ILE A CA 1
ATOM 620 C C . ILE A 1 82 ? 8.718 -11.131 -12.822 1.00 97.50 82 ILE A C 1
ATOM 622 O O . ILE A 1 82 ? 7.744 -10.851 -12.121 1.00 97.50 82 ILE A O 1
ATOM 626 N N . ASP A 1 83 ? 9.243 -10.259 -13.681 1.00 96.38 83 ASP A N 1
ATOM 627 C CA . ASP A 1 83 ? 8.750 -8.887 -13.813 1.00 96.38 83 ASP A CA 1
ATOM 628 C C . ASP A 1 83 ? 7.308 -8.851 -14.326 1.00 96.38 83 ASP A C 1
ATOM 630 O O . ASP A 1 83 ? 6.478 -8.115 -13.792 1.00 96.38 83 ASP A O 1
ATOM 634 N N . VAL A 1 84 ? 6.971 -9.682 -15.316 1.00 97.69 84 VAL A N 1
ATOM 635 C CA . VAL A 1 84 ? 5.607 -9.782 -15.858 1.00 97.69 84 VAL A CA 1
ATOM 636 C C . VAL A 1 84 ? 4.634 -10.313 -14.805 1.00 97.69 84 VAL A C 1
ATOM 638 O O . VAL A 1 84 ? 3.546 -9.755 -14.634 1.00 97.69 84 VAL A O 1
ATOM 641 N N . VAL A 1 85 ? 5.015 -11.356 -14.063 1.00 98.06 85 VAL A N 1
ATOM 642 C CA . VAL A 1 85 ? 4.196 -11.887 -12.962 1.00 98.06 85 VAL A CA 1
ATOM 643 C C . VAL A 1 85 ? 4.011 -10.824 -11.879 1.00 98.06 85 VAL A C 1
ATOM 645 O O . VAL A 1 85 ? 2.885 -10.585 -11.439 1.00 98.06 85 VAL A O 1
ATOM 648 N N . THR A 1 86 ? 5.083 -10.132 -11.495 1.00 97.31 86 THR A N 1
ATOM 649 C CA . THR A 1 86 ? 5.056 -9.061 -10.490 1.00 97.31 86 THR A CA 1
ATOM 650 C C . THR A 1 86 ? 4.163 -7.906 -10.938 1.00 97.31 86 THR A C 1
ATOM 652 O O . THR A 1 86 ? 3.333 -7.434 -10.160 1.00 97.31 86 THR A O 1
ATOM 655 N N . ALA A 1 87 ? 4.247 -7.499 -12.207 1.00 97.75 87 ALA A N 1
ATOM 656 C CA . ALA A 1 87 ? 3.375 -6.491 -12.804 1.00 97.75 87 ALA A CA 1
ATOM 657 C C . ALA A 1 87 ? 1.902 -6.915 -12.733 1.00 97.75 87 ALA A C 1
ATOM 659 O O . ALA A 1 87 ? 1.046 -6.140 -12.295 1.00 97.75 87 ALA A O 1
ATOM 660 N N . GLY A 1 88 ? 1.605 -8.165 -13.098 1.00 97.56 88 GLY A N 1
ATOM 661 C CA . GLY A 1 88 ? 0.261 -8.733 -13.031 1.00 97.56 88 GLY A CA 1
ATOM 662 C C . GLY A 1 88 ? -0.302 -8.756 -11.609 1.00 97.56 88 GLY A C 1
ATOM 663 O O . GLY A 1 88 ? -1.420 -8.289 -11.375 1.00 97.56 88 GLY A O 1
ATOM 664 N N . VAL A 1 89 ? 0.479 -9.240 -10.639 1.00 96.75 89 VAL A N 1
ATOM 665 C CA . VAL A 1 89 ? 0.090 -9.281 -9.220 1.00 96.75 89 VAL A CA 1
ATOM 666 C C . VAL A 1 89 ? -0.086 -7.871 -8.657 1.00 96.75 89 VAL A C 1
ATOM 668 O O . VAL A 1 89 ? -1.093 -7.601 -7.999 1.00 96.75 89 VAL A O 1
ATOM 671 N N . GLY A 1 90 ? 0.832 -6.950 -8.958 1.00 93.81 90 GLY A N 1
ATOM 672 C CA . GLY A 1 90 ? 0.767 -5.553 -8.533 1.00 93.81 90 GLY A CA 1
ATOM 673 C C . GLY A 1 90 ? -0.487 -4.846 -9.049 1.00 93.81 90 GLY A C 1
ATOM 674 O O . GLY A 1 90 ? -1.217 -4.233 -8.267 1.00 93.81 90 GLY A O 1
ATOM 675 N N . LEU A 1 91 ? -0.805 -4.998 -10.339 1.00 95.38 91 LEU A N 1
ATOM 676 C CA . LEU A 1 91 ? -2.041 -4.475 -10.930 1.00 95.38 91 LEU A CA 1
ATOM 677 C C . LEU A 1 91 ? -3.285 -5.114 -10.319 1.00 95.38 91 LEU A C 1
ATOM 679 O O . LEU A 1 91 ? -4.240 -4.408 -9.981 1.00 95.38 91 LEU A O 1
ATOM 683 N N . ARG A 1 92 ? -3.283 -6.442 -10.151 1.00 93.81 92 ARG A N 1
ATOM 684 C CA . ARG A 1 92 ? -4.398 -7.167 -9.540 1.00 93.81 92 ARG A CA 1
ATOM 685 C C . ARG A 1 92 ? -4.653 -6.645 -8.130 1.00 93.81 92 ARG A C 1
ATOM 687 O O . ARG A 1 92 ? -5.782 -6.253 -7.831 1.00 93.81 92 ARG A O 1
ATOM 694 N N . TYR A 1 93 ? -3.621 -6.567 -7.295 1.00 90.50 93 TYR A N 1
ATOM 695 C CA . TYR A 1 93 ? -3.717 -6.040 -5.938 1.00 90.50 93 TYR A CA 1
ATOM 696 C C . TYR A 1 93 ? -4.183 -4.582 -5.924 1.00 90.50 93 TYR A C 1
ATOM 698 O O . TYR A 1 93 ? -5.125 -4.248 -5.204 1.00 90.50 93 TYR A O 1
ATOM 706 N N . TRP A 1 94 ? -3.596 -3.714 -6.753 1.00 88.12 94 TRP A N 1
ATOM 707 C CA . TRP A 1 94 ? -4.005 -2.312 -6.853 1.00 88.12 94 TRP A CA 1
ATOM 708 C C . TRP A 1 94 ? -5.483 -2.170 -7.245 1.00 88.12 94 TRP A C 1
ATOM 710 O O . TRP A 1 94 ? -6.208 -1.365 -6.647 1.00 88.12 94 TRP A O 1
ATOM 720 N N . MET A 1 95 ? -5.957 -2.999 -8.179 1.00 88.50 95 MET A N 1
ATOM 721 C CA . MET A 1 95 ? -7.357 -3.059 -8.588 1.00 88.50 95 MET A CA 1
ATOM 722 C C . MET A 1 95 ? -8.260 -3.523 -7.439 1.00 88.50 95 MET A C 1
ATOM 724 O O . MET A 1 95 ? -9.240 -2.840 -7.138 1.00 88.50 95 MET A O 1
ATOM 728 N N . LEU A 1 96 ? -7.929 -4.626 -6.757 1.00 86.12 96 LEU A N 1
ATOM 729 C CA . LEU A 1 96 ? -8.668 -5.088 -5.572 1.00 86.12 96 LEU A CA 1
ATOM 730 C C . LEU A 1 96 ? -8.742 -3.994 -4.508 1.00 86.12 96 LEU A C 1
ATOM 732 O O . LEU A 1 96 ? -9.824 -3.655 -4.038 1.00 86.12 96 LEU A O 1
ATOM 736 N N . ARG A 1 97 ? -7.600 -3.392 -4.173 1.00 80.94 97 ARG A N 1
ATOM 737 C CA . ARG A 1 97 ? -7.494 -2.329 -3.170 1.00 80.94 97 ARG A CA 1
ATOM 738 C C . ARG A 1 97 ? -8.325 -1.103 -3.556 1.00 80.94 97 ARG A C 1
ATOM 740 O O . ARG A 1 97 ? -8.889 -0.462 -2.676 1.00 80.94 97 ARG A O 1
ATOM 747 N N . SER A 1 98 ? -8.403 -0.777 -4.850 1.00 75.88 98 SER A N 1
ATOM 748 C CA . SER A 1 98 ? -9.200 0.347 -5.359 1.00 75.88 98 SER A CA 1
ATOM 749 C C . SER A 1 98 ? -10.708 0.092 -5.299 1.00 75.88 98 SER A C 1
ATOM 751 O O . SER A 1 98 ? -11.452 0.985 -4.906 1.00 75.88 98 SER A O 1
ATOM 753 N N . ARG A 1 99 ? -11.157 -1.124 -5.642 1.00 76.81 99 ARG A N 1
ATOM 754 C CA . ARG A 1 99 ? -12.582 -1.489 -5.732 1.00 76.81 99 ARG A CA 1
ATOM 755 C C . ARG A 1 99 ? -13.175 -1.885 -4.382 1.00 76.81 99 ARG A C 1
ATOM 757 O O . ARG A 1 99 ? -14.292 -1.501 -4.065 1.00 76.81 99 ARG A O 1
ATOM 764 N N . PHE A 1 100 ? -12.405 -2.595 -3.563 1.00 64.19 100 PHE A N 1
ATOM 765 C CA . PHE A 1 100 ? -12.805 -3.063 -2.233 1.00 64.19 100 PHE A CA 1
ATOM 766 C C . PHE A 1 100 ? -12.223 -2.196 -1.109 1.00 64.19 100 PHE A C 1
ATOM 768 O O . PHE A 1 100 ? -12.230 -2.587 0.055 1.00 64.19 100 PHE A O 1
ATOM 775 N N . GLY A 1 101 ? -11.729 -0.994 -1.423 1.00 55.72 101 GLY A N 1
ATOM 776 C CA . GLY A 1 101 ? -11.198 -0.059 -0.429 1.00 55.72 101 GLY A CA 1
ATOM 777 C C . GLY A 1 101 ? -12.216 0.340 0.647 1.00 55.72 101 GLY A C 1
ATOM 778 O O . GLY A 1 101 ? -11.813 0.705 1.746 1.00 55.72 101 GLY A O 1
ATOM 779 N N . SER A 1 102 ? -13.521 0.224 0.373 1.00 51.78 102 SER A N 1
ATOM 780 C CA . SER A 1 102 ? -14.585 0.380 1.374 1.00 51.78 102 SER A CA 1
ATOM 781 C C . SER A 1 102 ? -14.697 -0.803 2.340 1.00 51.78 102 SER A C 1
ATOM 783 O O . SER A 1 102 ? -14.981 -0.571 3.506 1.00 51.78 102 SER A O 1
ATOM 785 N N . LEU A 1 103 ? -14.417 -2.031 1.893 1.00 51.41 103 LEU A N 1
ATOM 786 C CA . LEU A 1 103 ? -14.363 -3.234 2.736 1.00 51.41 103 LEU A CA 1
ATOM 787 C C . LEU A 1 103 ? -13.056 -3.293 3.541 1.00 51.41 103 LEU A C 1
ATOM 789 O O . LEU A 1 103 ? -13.066 -3.640 4.714 1.00 51.41 103 LEU A O 1
ATOM 793 N N . ILE A 1 104 ? -11.940 -2.849 2.953 1.00 50.84 104 ILE A N 1
ATOM 794 C CA . ILE A 1 104 ? -10.625 -2.755 3.619 1.00 50.84 104 ILE A CA 1
ATOM 795 C C . ILE A 1 104 ? -10.479 -1.445 4.424 1.00 50.84 104 ILE A C 1
ATOM 797 O O . ILE A 1 104 ? -9.484 -1.243 5.109 1.00 50.84 104 ILE A O 1
ATOM 801 N N . ARG A 1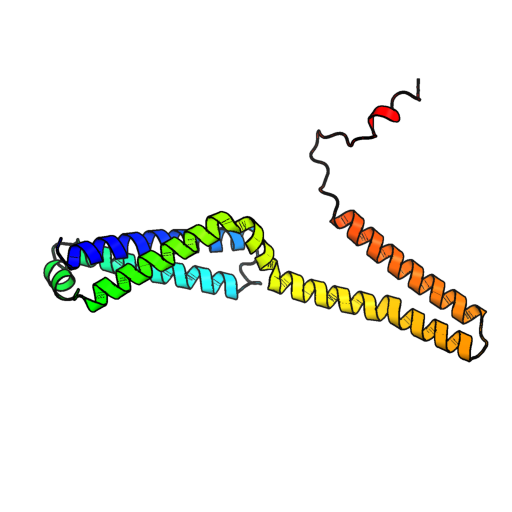 105 ? -11.471 -0.541 4.432 1.00 51.06 105 ARG A N 1
ATOM 802 C CA . ARG A 1 105 ? -11.599 0.427 5.544 1.00 51.06 105 ARG A CA 1
ATOM 803 C C . ARG A 1 105 ? -11.840 -0.295 6.877 1.00 51.06 105 ARG A C 1
ATOM 805 O O . ARG A 1 105 ? -11.478 0.244 7.912 1.00 51.06 105 ARG A O 1
ATOM 812 N N . GLY A 1 106 ? -12.274 -1.557 6.818 1.00 46.19 106 GLY A N 1
ATOM 813 C CA . GLY A 1 106 ? -12.131 -2.559 7.870 1.00 46.19 106 GLY A CA 1
ATOM 814 C C . GLY A 1 106 ? -10.694 -3.052 8.099 1.00 46.19 106 GLY A C 1
ATOM 815 O O . GLY A 1 106 ? -10.511 -4.121 8.656 1.00 46.19 106 GLY A O 1
ATOM 816 N N . ALA A 1 107 ? -9.656 -2.311 7.687 1.00 43.28 107 ALA A N 1
ATOM 817 C CA . ALA A 1 107 ? -8.328 -2.357 8.311 1.00 43.28 107 ALA A CA 1
ATOM 818 C C . ALA A 1 107 ? -8.349 -1.730 9.720 1.00 43.28 107 ALA A C 1
ATOM 820 O O . ALA A 1 107 ? -7.323 -1.704 10.392 1.00 43.28 107 ALA A O 1
ATOM 821 N N . SER A 1 108 ? -9.5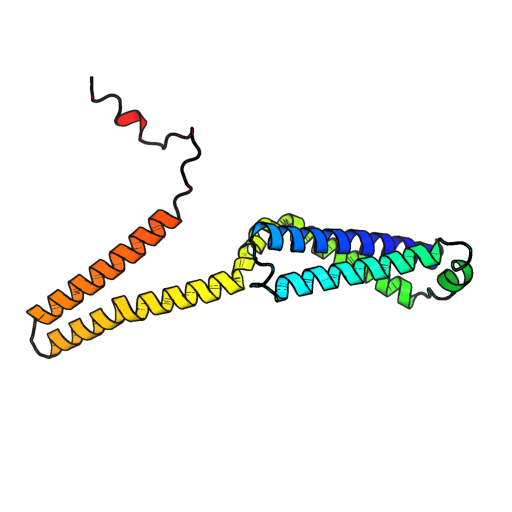38 -1.323 10.187 1.00 47.94 108 SER A N 1
ATOM 822 C CA . SER A 1 108 ? -9.896 -1.463 11.587 1.00 47.94 108 SER A CA 1
ATOM 823 C C . SER A 1 108 ? -9.721 -2.894 12.081 1.00 47.94 108 SER A C 1
ATOM 825 O O . SER A 1 108 ? -9.569 -3.006 13.261 1.00 47.94 108 SER A O 1
ATOM 827 N N . LEU A 1 109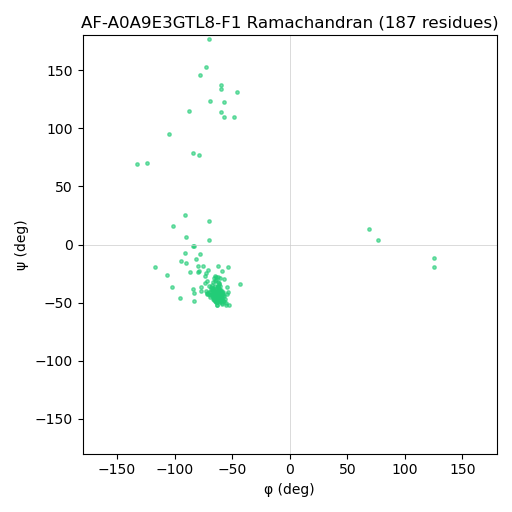 ? -9.649 -3.977 11.297 1.00 48.00 109 LEU A N 1
ATOM 828 C CA . LEU A 1 109 ? -9.644 -5.368 11.802 1.00 48.00 109 LEU A CA 1
ATOM 829 C C . LEU A 1 109 ? -8.764 -5.629 13.041 1.00 48.00 109 LEU A C 1
ATOM 831 O O . LEU A 1 109 ? -9.160 -6.416 13.887 1.00 48.00 109 LEU A O 1
ATOM 835 N N . PHE A 1 110 ? -7.623 -4.952 13.196 1.00 50.38 110 PHE A N 1
ATOM 836 C CA . PHE A 1 110 ? -6.822 -5.022 14.426 1.00 50.38 110 PHE A CA 1
ATOM 837 C C . PHE A 1 110 ? -7.296 -4.072 15.543 1.00 50.38 110 PHE A C 1
ATOM 839 O O . PHE A 1 110 ? -7.368 -4.484 16.699 1.00 50.38 110 PHE A O 1
ATOM 846 N N . GLU A 1 111 ? -7.668 -2.837 15.209 1.00 53.56 111 GLU A N 1
ATOM 847 C CA . GLU A 1 111 ? -8.277 -1.863 16.125 1.00 53.56 111 GLU A CA 1
ATOM 848 C C . GLU A 1 111 ? -9.684 -2.309 16.580 1.00 53.56 111 GLU A C 1
ATOM 850 O O . GLU A 1 111 ? -9.948 -2.349 17.765 1.00 53.56 111 GLU A O 1
ATOM 855 N N . ASP A 1 112 ? -10.553 -2.751 15.669 1.00 56.34 112 ASP A N 1
ATOM 856 C CA . ASP A 1 112 ? -11.843 -3.426 15.859 1.00 56.34 112 ASP A CA 1
ATOM 857 C C . ASP A 1 112 ? -11.690 -4.657 16.751 1.00 56.34 112 ASP A C 1
ATOM 859 O O . ASP A 1 112 ? -12.532 -4.870 17.604 1.00 56.34 112 ASP A O 1
ATOM 863 N N . VAL A 1 113 ? -10.638 -5.475 16.614 1.00 57.91 113 VAL A N 1
ATOM 864 C CA . VAL A 1 113 ? -10.446 -6.624 17.518 1.00 57.91 113 VAL A CA 1
ATOM 865 C C . VAL A 1 113 ? -10.030 -6.168 18.915 1.00 57.91 113 VAL A C 1
ATOM 867 O O . VAL A 1 113 ? -10.562 -6.695 19.887 1.00 57.91 113 VAL A O 1
ATOM 870 N N . ALA A 1 114 ? -9.123 -5.196 19.046 1.00 61.91 114 ALA A N 1
ATOM 871 C CA . ALA A 1 114 ? -8.721 -4.665 20.350 1.00 61.91 114 ALA A CA 1
ATOM 872 C C . ALA A 1 114 ? -9.869 -3.914 21.048 1.00 61.91 114 ALA A C 1
ATOM 874 O O . ALA A 1 114 ? -10.118 -4.141 22.228 1.00 61.91 114 ALA A O 1
ATOM 875 N N . VAL A 1 115 ? -10.619 -3.101 20.303 1.00 63.47 115 VAL A N 1
ATOM 876 C CA . VAL A 1 115 ? -11.816 -2.383 20.755 1.00 63.47 115 VAL A CA 1
ATOM 877 C C . VAL A 1 115 ? -12.928 -3.369 21.096 1.00 63.47 115 VAL A C 1
ATOM 879 O O . VAL A 1 115 ? -13.443 -3.310 22.202 1.00 63.47 115 VAL A O 1
ATOM 882 N N . ARG A 1 116 ? -13.236 -4.360 20.247 1.00 63.31 116 ARG A N 1
ATOM 883 C CA . ARG A 1 116 ? -14.208 -5.419 20.587 1.00 63.31 116 ARG A CA 1
ATOM 884 C C . ARG A 1 116 ? -13.775 -6.240 21.792 1.00 63.31 116 ARG A C 1
ATOM 886 O O . ARG A 1 116 ? -14.629 -6.701 22.538 1.00 63.31 116 ARG A O 1
ATOM 893 N N . ARG A 1 117 ? -12.471 -6.456 21.982 1.00 62.75 117 ARG A N 1
ATOM 894 C CA . ARG A 1 117 ? -11.939 -7.163 23.151 1.00 62.75 117 ARG A CA 1
ATOM 895 C C . ARG A 1 117 ? -12.110 -6.330 24.419 1.00 62.75 117 ARG A C 1
ATOM 897 O O . ARG A 1 117 ? -12.553 -6.880 25.418 1.00 62.75 117 ARG A O 1
ATOM 904 N N . GLN A 1 118 ? -11.819 -5.033 24.361 1.00 69.19 118 GLN A N 1
ATOM 905 C CA . GLN A 1 118 ? -12.091 -4.093 25.449 1.00 69.19 118 GLN A CA 1
ATOM 906 C C . GLN A 1 118 ? -13.597 -4.041 25.760 1.00 69.19 118 GLN A C 1
ATOM 908 O O . GLN A 1 118 ? -13.990 -4.220 26.904 1.00 69.19 118 GLN A O 1
ATOM 913 N N . GLU A 1 119 ? -14.447 -3.929 24.735 1.00 68.06 119 GLU A N 1
ATOM 914 C CA . GLU A 1 119 ? -15.908 -3.950 24.879 1.00 68.06 119 GLU A CA 1
ATOM 915 C C . GLU A 1 119 ? -16.424 -5.268 25.478 1.00 68.06 119 GLU A C 1
ATOM 917 O O . GLU A 1 119 ? -17.365 -5.262 26.269 1.00 68.06 119 GLU A O 1
ATOM 922 N N . ALA A 1 120 ? -15.838 -6.411 25.105 1.00 69.31 120 ALA A N 1
ATOM 923 C CA . ALA A 1 120 ? -16.196 -7.707 25.675 1.00 69.31 120 ALA A CA 1
ATOM 924 C C . ALA A 1 120 ? -15.819 -7.797 27.162 1.00 69.31 120 ALA A C 1
ATOM 926 O O . ALA A 1 120 ? -16.591 -8.356 27.942 1.00 69.31 120 ALA A O 1
ATOM 927 N N . PHE A 1 121 ? -14.683 -7.213 27.559 1.00 70.81 121 PHE A N 1
ATOM 928 C CA . PHE A 1 121 ? -14.295 -7.100 28.965 1.00 70.81 121 PHE A CA 1
ATOM 929 C C . PHE A 1 121 ? -15.238 -6.179 29.750 1.00 70.81 121 PHE A C 1
ATOM 931 O O . PHE A 1 121 ? -15.725 -6.586 30.801 1.00 70.81 121 PHE A O 1
ATOM 938 N N . ASP A 1 122 ? -15.598 -5.012 29.209 1.00 73.00 122 ASP A N 1
ATOM 939 C CA . ASP A 1 122 ? -16.523 -4.077 29.870 1.00 73.00 122 ASP A CA 1
ATOM 940 C C . ASP A 1 122 ? -17.923 -4.697 30.082 1.00 73.00 122 ASP A C 1
ATOM 942 O O . ASP A 1 122 ? -18.574 -4.476 31.108 1.00 73.00 122 ASP A O 1
ATOM 946 N N . ILE A 1 123 ? -18.389 -5.526 29.136 1.00 73.06 123 ILE A N 1
ATOM 947 C CA . ILE A 1 123 ? -19.637 -6.296 29.275 1.00 73.06 123 ILE A CA 1
ATOM 948 C C . ILE A 1 123 ? -19.513 -7.358 30.378 1.00 73.06 123 ILE A C 1
ATOM 950 O O . ILE A 1 123 ? -20.450 -7.538 31.163 1.00 73.06 123 ILE A O 1
ATOM 954 N N . GLN A 1 124 ? -18.387 -8.071 30.433 1.00 75.19 124 GLN A N 1
ATOM 955 C CA . GLN A 1 124 ? -18.157 -9.137 31.406 1.00 75.19 124 GLN A CA 1
ATOM 956 C C . GLN A 1 124 ? -18.104 -8.585 32.840 1.00 75.19 124 GLN A C 1
ATOM 958 O O . GLN A 1 124 ? -18.830 -9.076 33.707 1.00 75.19 124 GLN A O 1
ATOM 963 N N . ASP A 1 125 ? -17.329 -7.530 33.079 1.00 76.94 125 ASP A N 1
ATOM 964 C CA . ASP A 1 125 ? -17.145 -6.969 34.422 1.00 76.94 125 ASP A CA 1
ATOM 965 C C . ASP A 1 125 ? -18.410 -6.265 34.937 1.00 76.94 125 ASP A C 1
ATOM 967 O O . ASP A 1 125 ? -18.741 -6.347 36.119 1.00 76.94 125 ASP A O 1
ATOM 971 N N . GLY A 1 126 ? -19.166 -5.597 34.058 1.00 78.38 126 GLY A N 1
ATOM 972 C CA . GLY A 1 126 ? -20.361 -4.851 34.458 1.00 78.38 126 GLY A CA 1
ATOM 973 C C . GLY A 1 126 ? -21.622 -5.707 34.588 1.00 78.38 126 GLY A C 1
ATOM 974 O O . GLY A 1 126 ? -22.347 -5.610 35.577 1.00 78.38 126 GLY A O 1
ATOM 975 N N . VAL A 1 127 ? -21.923 -6.532 33.582 1.00 85.06 127 VAL A N 1
ATOM 976 C CA . VAL A 1 127 ? -23.223 -7.220 33.487 1.00 85.06 127 VAL A CA 1
ATOM 977 C C . VAL A 1 127 ? -23.157 -8.623 34.083 1.00 85.06 127 VAL A C 1
ATOM 979 O O . VAL A 1 127 ? -24.034 -8.999 34.861 1.00 85.06 127 VAL A O 1
ATOM 982 N N . VAL A 1 128 ? -22.121 -9.401 33.754 1.00 86.38 128 VAL A N 1
ATOM 983 C CA . VAL A 1 128 ? -22.016 -10.803 34.203 1.00 86.38 128 VAL A CA 1
ATOM 984 C C . VAL A 1 128 ? -21.740 -10.872 35.700 1.00 86.38 128 VAL A C 1
ATOM 986 O O . VAL A 1 128 ? -22.363 -11.672 36.399 1.00 86.38 128 VAL A O 1
ATOM 989 N N . GLN A 1 129 ? -20.875 -9.997 36.213 1.00 90.44 129 GLN A N 1
ATOM 990 C CA . GLN A 1 129 ? -20.587 -9.942 37.643 1.00 90.44 129 GLN A CA 1
ATOM 991 C C . GLN A 1 129 ? -21.828 -9.584 38.470 1.00 90.44 129 GLN A C 1
ATOM 993 O O . GLN A 1 129 ? -22.096 -10.243 39.471 1.00 90.44 129 GLN A O 1
ATOM 998 N N . GLN A 1 130 ? -22.642 -8.621 38.023 1.00 89.88 130 GLN A N 1
ATOM 999 C CA . GLN A 1 130 ? -23.888 -8.262 38.713 1.00 89.88 130 GLN A CA 1
ATOM 1000 C C . GLN A 1 130 ? -24.937 -9.376 38.647 1.00 89.88 130 GLN A C 1
ATOM 1002 O O . GLN A 1 130 ? -25.644 -9.610 39.626 1.00 89.88 130 GLN A O 1
ATOM 1007 N N . LEU A 1 131 ? -24.999 -10.128 37.543 1.00 91.88 131 LEU A N 1
ATOM 1008 C CA . LEU A 1 131 ? -25.841 -11.324 37.461 1.00 91.88 131 LEU A CA 1
ATOM 1009 C C . LEU A 1 131 ? -25.395 -12.409 38.452 1.00 91.88 131 LEU A C 1
ATOM 1011 O O . LEU A 1 131 ? -26.235 -13.039 39.096 1.00 91.88 131 LEU A O 1
ATOM 1015 N N . ALA A 1 132 ? -24.084 -12.621 38.593 1.00 92.56 132 ALA A N 1
ATOM 1016 C CA . ALA A 1 132 ? -23.530 -13.574 39.550 1.00 92.56 132 ALA A CA 1
ATOM 1017 C C . ALA A 1 132 ? -23.813 -13.146 41.000 1.00 92.56 132 ALA A C 1
ATOM 1019 O O . ALA A 1 132 ? -24.257 -13.968 41.803 1.00 92.56 132 ALA A O 1
ATOM 1020 N N . THR A 1 133 ? -23.638 -11.859 41.319 1.00 92.88 133 THR A N 1
ATOM 1021 C CA . THR A 1 133 ? -23.995 -11.285 42.625 1.00 92.88 133 THR A CA 1
ATOM 1022 C C . THR A 1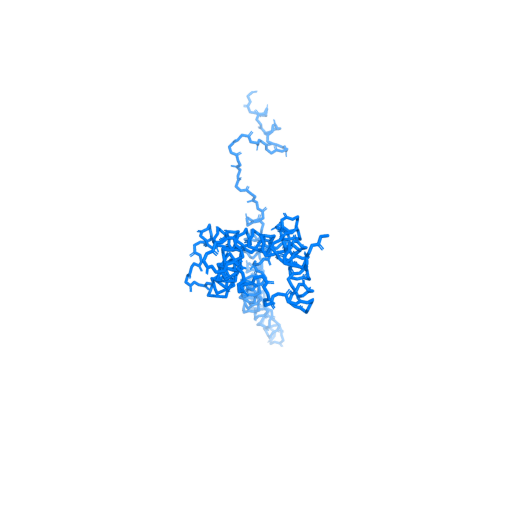 133 ? -25.490 -11.424 42.911 1.00 92.88 133 THR A C 1
ATOM 1024 O O . THR A 1 133 ? -25.859 -11.843 44.006 1.00 92.88 133 THR A O 1
ATOM 1027 N N . ALA A 1 134 ? -26.354 -11.149 41.930 1.00 94.25 134 ALA A N 1
ATOM 1028 C CA . ALA A 1 134 ? -27.798 -11.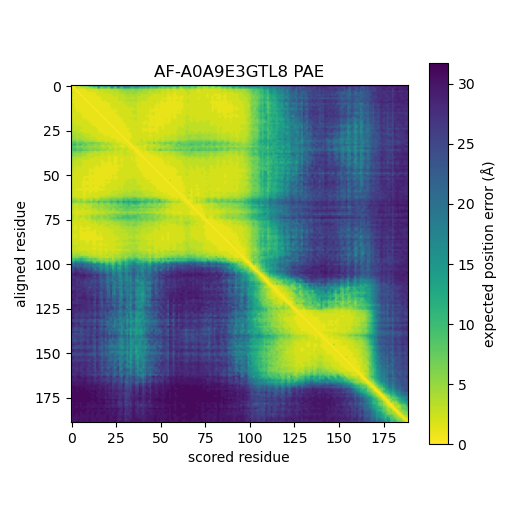302 42.080 1.00 94.25 134 ALA A CA 1
ATOM 1029 C C . ALA A 1 134 ? -28.193 -12.761 42.355 1.00 94.25 134 ALA A C 1
ATOM 1031 O O . ALA A 1 134 ? -28.952 -13.031 43.284 1.00 94.25 134 ALA A O 1
ATOM 1032 N N . LYS A 1 135 ? -27.635 -13.711 41.591 1.00 94.19 135 LYS A N 1
ATOM 1033 C CA . LYS A 1 135 ? -27.863 -15.150 41.788 1.00 94.19 135 LYS A CA 1
ATOM 1034 C C . LYS A 1 135 ? -27.442 -15.602 43.185 1.00 94.19 135 LYS A C 1
ATOM 1036 O O . LYS A 1 135 ? -28.225 -16.263 43.856 1.00 94.19 135 LYS A O 1
ATOM 1041 N N . MET A 1 136 ? -26.250 -15.211 43.634 1.00 95.19 136 MET A N 1
ATOM 1042 C CA . MET A 1 136 ? -25.752 -15.553 44.969 1.00 95.19 136 MET A CA 1
ATOM 1043 C C . MET A 1 136 ? -26.647 -14.976 46.075 1.00 95.19 136 MET A C 1
ATOM 1045 O O . MET A 1 136 ? -26.966 -15.670 47.034 1.00 95.19 136 MET A O 1
ATOM 1049 N N . ALA A 1 137 ? -27.103 -13.730 45.927 1.00 93.88 137 ALA A N 1
ATOM 1050 C CA . ALA A 1 137 ? -28.015 -13.112 46.884 1.00 93.88 137 ALA A CA 1
ATOM 1051 C C . ALA A 1 137 ? -29.364 -13.848 46.959 1.00 93.88 137 ALA A C 1
ATOM 1053 O O . ALA A 1 137 ? -29.872 -14.082 48.054 1.00 93.88 137 ALA A O 1
ATOM 1054 N N . PHE A 1 138 ? -29.909 -14.292 45.821 1.00 94.56 138 PHE A N 1
ATOM 1055 C CA . PHE A 1 138 ? -31.117 -15.121 45.811 1.00 94.56 138 PHE A CA 1
ATOM 1056 C C . PHE A 1 138 ? -30.897 -16.504 46.432 1.00 94.56 138 PHE A C 1
ATOM 1058 O O . PHE A 1 138 ? -31.760 -16.966 47.173 1.00 94.56 138 PHE A O 1
ATOM 1065 N N . GLU A 1 139 ? -29.752 -17.148 46.184 1.00 95.31 139 GLU A N 1
ATOM 1066 C CA . GLU A 1 139 ? -29.396 -18.433 46.810 1.00 95.31 139 GLU A CA 1
ATOM 1067 C C . GLU A 1 139 ? -29.272 -18.321 48.337 1.00 95.31 139 GLU A C 1
ATOM 1069 O O . GLU A 1 139 ? -29.620 -19.255 49.054 1.00 95.31 139 GLU A O 1
ATOM 1074 N N . LEU A 1 140 ? -28.837 -17.163 48.839 1.00 95.75 140 LEU A N 1
ATOM 1075 C CA . LEU A 1 140 ? -28.758 -16.852 50.269 1.00 95.75 140 LEU A CA 1
ATOM 1076 C C . LEU A 1 140 ? -30.092 -16.369 50.870 1.00 95.75 140 LEU A C 1
ATOM 1078 O O . LEU A 1 140 ? -30.157 -16.096 52.067 1.00 95.75 140 LEU A O 1
ATOM 1082 N N . GLY A 1 141 ? -31.153 -16.249 50.066 1.00 94.38 141 GLY A N 1
ATOM 1083 C CA . GLY A 1 141 ? -32.462 -15.752 50.499 1.00 94.38 141 GLY A CA 1
ATOM 1084 C C . GLY A 1 141 ? -32.548 -14.229 50.681 1.00 94.38 141 GLY A C 1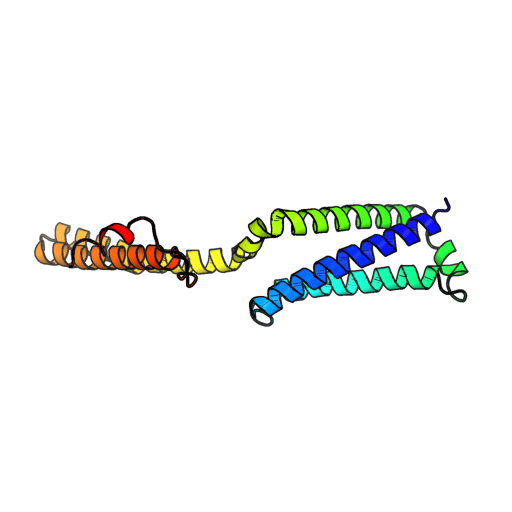
ATOM 1085 O O . GLY A 1 141 ? -33.600 -13.725 51.075 1.00 94.38 141 GLY A O 1
ATOM 1086 N N . ASP A 1 142 ? -31.493 -13.473 50.361 1.00 94.88 142 ASP A N 1
ATOM 1087 C CA . ASP A 1 142 ? -31.502 -12.007 50.389 1.00 94.88 142 ASP A CA 1
ATOM 1088 C C . ASP A 1 142 ? -32.080 -11.450 49.082 1.00 94.88 142 ASP A C 1
ATOM 1090 O O . ASP A 1 142 ? -31.388 -11.008 48.156 1.00 94.88 142 ASP A O 1
ATOM 1094 N N . GLN A 1 143 ? -33.409 -11.479 49.014 1.00 93.88 143 GLN A N 1
ATOM 1095 C CA . GLN A 1 143 ? -34.163 -11.032 47.848 1.00 93.88 143 GLN A CA 1
ATOM 1096 C C . GLN A 1 143 ? -33.938 -9.542 47.544 1.00 93.88 143 GLN A C 1
ATOM 1098 O O . GLN A 1 143 ? -33.918 -9.141 46.379 1.00 93.88 143 GLN A O 1
ATOM 1103 N N . ALA A 1 144 ? -33.725 -8.722 48.577 1.00 92.50 144 ALA A N 1
ATOM 1104 C CA . ALA A 1 144 ? -33.505 -7.291 48.420 1.00 92.50 144 ALA A CA 1
ATOM 1105 C C . ALA A 1 144 ? -32.135 -6.998 47.790 1.00 92.50 144 ALA A C 1
ATOM 1107 O O . ALA A 1 144 ? -32.038 -6.153 46.900 1.00 92.50 144 ALA A O 1
ATOM 1108 N N . ALA A 1 145 ? -31.078 -7.700 48.209 1.00 88.31 145 ALA A N 1
ATOM 1109 C CA . ALA A 1 145 ? -29.766 -7.582 47.576 1.00 88.31 145 ALA A CA 1
ATOM 1110 C C . ALA A 1 145 ? -29.763 -8.122 46.141 1.00 88.31 145 ALA A C 1
ATOM 1112 O O . ALA A 1 145 ? -29.168 -7.491 45.264 1.00 88.31 145 ALA A O 1
ATOM 1113 N N . GLY A 1 146 ? -30.476 -9.223 45.881 1.00 93.50 146 GLY A N 1
ATOM 1114 C CA . GLY A 1 146 ? -30.600 -9.792 44.538 1.00 93.50 146 GLY A CA 1
ATOM 1115 C C . GLY A 1 146 ? -31.245 -8.830 43.541 1.00 93.50 146 GLY A C 1
ATOM 1116 O O . GLY A 1 146 ? -30.714 -8.618 42.451 1.00 93.50 146 GLY A O 1
ATOM 1117 N N . LEU A 1 147 ? -32.346 -8.180 43.937 1.00 95.06 147 LEU A N 1
ATOM 1118 C CA . LEU A 1 147 ? -33.033 -7.185 43.106 1.00 95.06 147 LEU A CA 1
ATOM 1119 C C . LEU A 1 147 ? -32.171 -5.941 42.844 1.00 95.06 147 LEU A C 1
ATOM 1121 O O . LEU A 1 147 ? -32.116 -5.478 41.705 1.00 95.06 147 LEU A O 1
ATOM 1125 N N . ARG A 1 148 ? -31.440 -5.447 43.854 1.00 93.94 148 ARG A N 1
ATOM 1126 C CA . ARG A 1 148 ? -30.521 -4.305 43.687 1.00 93.94 148 ARG A CA 1
ATOM 1127 C C . ARG A 1 148 ? -29.397 -4.606 42.695 1.00 93.94 148 ARG A C 1
ATOM 1129 O O . ARG A 1 148 ? -29.111 -3.783 41.830 1.00 93.94 148 ARG A O 1
ATOM 1136 N N . ALA A 1 149 ? -28.769 -5.777 42.792 1.00 91.00 149 ALA A N 1
ATOM 1137 C CA . ALA A 1 149 ? -27.720 -6.182 41.853 1.00 91.00 149 ALA A CA 1
ATOM 1138 C C . ALA A 1 149 ? -28.261 -6.302 40.413 1.00 91.00 149 ALA A C 1
ATOM 1140 O O . ALA A 1 149 ? -27.609 -5.880 39.456 1.00 91.00 149 ALA A O 1
ATOM 1141 N N . LEU A 1 150 ? -29.496 -6.790 40.255 1.00 93.69 150 LEU A N 1
ATOM 1142 C CA . LEU A 1 150 ? -30.194 -6.839 38.968 1.00 93.69 150 LEU A CA 1
ATOM 1143 C C . LEU A 1 150 ? -30.446 -5.450 38.371 1.00 93.69 150 LEU A C 1
ATOM 1145 O O . LEU A 1 150 ? -30.193 -5.257 37.183 1.00 93.69 150 LEU A O 1
ATOM 1149 N N . GLU A 1 151 ? -30.902 -4.481 39.168 1.00 94.25 151 GLU A N 1
ATOM 1150 C CA . GLU A 1 151 ? -31.082 -3.092 38.717 1.00 94.25 151 GLU A CA 1
ATOM 1151 C C . GLU A 1 151 ? -29.766 -2.476 38.238 1.00 94.25 151 GLU A C 1
ATOM 1153 O O . GLU A 1 151 ? -29.714 -1.899 37.150 1.00 94.25 151 GLU A O 1
ATOM 1158 N N . VAL A 1 152 ? -28.681 -2.670 38.993 1.00 91.25 152 VAL A N 1
ATOM 1159 C CA . VAL A 1 152 ? -27.350 -2.171 38.618 1.00 91.25 152 VAL A CA 1
ATOM 1160 C C . VAL A 1 152 ? -26.872 -2.797 37.302 1.00 91.25 152 VAL A C 1
ATOM 1162 O O . VAL A 1 152 ? -26.379 -2.082 36.423 1.00 91.25 152 VAL A O 1
ATOM 1165 N N . GLY A 1 153 ? -27.056 -4.109 37.126 1.00 89.81 153 GLY A N 1
ATOM 1166 C CA . GLY A 1 153 ? -26.726 -4.808 35.881 1.00 89.81 153 GLY A CA 1
ATOM 1167 C C . GLY A 1 153 ? -27.580 -4.357 34.687 1.00 89.81 153 GLY A C 1
ATOM 1168 O O . GLY A 1 153 ? -27.060 -4.167 33.583 1.00 89.81 153 GLY A O 1
ATOM 1169 N N . LEU A 1 154 ? -28.879 -4.124 34.899 1.00 90.38 154 LEU A N 1
ATOM 1170 C CA . LEU A 1 154 ? -29.801 -3.622 33.874 1.00 90.38 154 LEU A CA 1
ATOM 1171 C C . LEU A 1 154 ? -29.449 -2.199 33.436 1.00 90.38 154 LEU A C 1
ATOM 1173 O O . LEU A 1 154 ? -29.465 -1.905 32.239 1.00 90.38 154 LEU A O 1
ATOM 1177 N N . ASP A 1 155 ? -29.081 -1.326 34.369 1.00 89.88 155 ASP A N 1
ATOM 1178 C CA . ASP A 1 155 ? -28.658 0.035 34.046 1.00 89.88 155 ASP A CA 1
ATOM 1179 C C . ASP A 1 155 ? -27.316 0.067 33.309 1.00 89.88 155 ASP A C 1
ATOM 1181 O O . ASP A 1 155 ? -27.148 0.853 32.372 1.00 89.88 155 ASP A O 1
ATOM 1185 N N . ALA A 1 156 ? -26.379 -0.822 33.654 1.00 85.69 156 ALA A N 1
ATOM 1186 C CA . ALA A 1 156 ? -25.155 -1.007 32.876 1.00 85.69 156 ALA A CA 1
ATOM 1187 C C . ALA A 1 156 ? -25.464 -1.463 31.438 1.00 85.69 156 ALA A C 1
ATOM 1189 O O . ALA A 1 156 ? -24.939 -0.891 30.481 1.00 85.69 156 ALA A O 1
ATOM 1190 N N . SER A 1 157 ? -26.383 -2.421 31.269 1.00 85.00 157 SER A N 1
ATOM 1191 C CA . SER A 1 157 ? -26.832 -2.888 29.952 1.00 85.00 157 SER A CA 1
ATOM 1192 C C . SER A 1 157 ? -27.497 -1.774 29.127 1.00 85.00 157 SER A C 1
ATOM 1194 O O . SER A 1 157 ? -27.184 -1.601 27.947 1.00 85.00 157 SER A O 1
ATOM 1196 N N . ARG A 1 158 ? -28.356 -0.952 29.745 1.00 87.00 158 ARG A N 1
ATOM 1197 C CA . ARG A 1 158 ? -29.013 0.187 29.078 1.00 87.00 158 ARG A CA 1
ATOM 1198 C C . ARG A 1 158 ? -28.020 1.235 28.593 1.00 87.00 158 ARG A C 1
ATOM 1200 O O . ARG A 1 158 ? -28.174 1.720 27.473 1.00 87.00 158 ARG A O 1
ATOM 1207 N N . ARG A 1 159 ? -27.002 1.564 29.396 1.00 82.56 159 ARG A N 1
ATOM 1208 C CA . ARG A 1 159 ? -25.930 2.490 28.992 1.00 82.56 159 ARG A CA 1
ATOM 1209 C C . ARG A 1 159 ? -25.188 1.974 27.759 1.00 82.56 159 ARG A C 1
ATOM 1211 O O . ARG A 1 159 ? -25.084 2.698 26.776 1.00 82.56 159 ARG A O 1
ATOM 1218 N N . LEU A 1 160 ? -24.809 0.693 27.749 1.00 78.94 160 LEU A N 1
ATOM 1219 C CA . LEU A 1 160 ? -24.147 0.060 26.600 1.00 78.94 160 LEU A CA 1
ATOM 1220 C C . LEU A 1 160 ? -25.004 0.090 25.322 1.00 78.94 160 LEU A C 1
ATOM 1222 O O . LEU A 1 160 ? -24.486 0.303 24.226 1.00 78.94 160 LEU A O 1
ATOM 1226 N N . VAL A 1 161 ? -26.318 -0.124 25.437 1.00 80.25 161 VAL A N 1
ATOM 1227 C CA . VAL A 1 161 ? -27.243 -0.035 24.292 1.00 80.25 161 VAL A CA 1
ATOM 1228 C C . VAL A 1 161 ? -27.373 1.407 23.800 1.00 80.25 161 VAL A C 1
ATOM 1230 O O . VAL A 1 161 ? -27.346 1.649 22.591 1.00 80.25 161 VAL A O 1
ATOM 1233 N N . HIS A 1 162 ? -27.484 2.365 24.722 1.00 79.19 162 HIS A N 1
ATOM 1234 C CA . HIS A 1 162 ? -27.574 3.780 24.388 1.00 79.19 162 HIS A CA 1
ATOM 1235 C C . HIS A 1 162 ? -26.318 4.257 23.645 1.00 79.19 162 HIS A C 1
ATOM 1237 O O . HIS A 1 162 ? -26.439 4.848 22.571 1.00 79.19 162 HIS A O 1
ATOM 1243 N N . ASP A 1 163 ? -25.129 3.913 24.140 1.00 75.31 163 ASP A N 1
ATOM 1244 C CA . ASP A 1 163 ? -23.851 4.277 23.519 1.00 75.31 163 ASP A CA 1
ATOM 1245 C C . ASP A 1 163 ? -23.684 3.662 22.122 1.00 75.31 163 ASP A C 1
ATOM 1247 O O . ASP A 1 163 ? -23.217 4.320 21.192 1.00 75.31 163 ASP A O 1
ATOM 1251 N N . ARG A 1 164 ? -24.166 2.431 21.908 1.00 64.12 164 ARG A N 1
ATOM 1252 C CA . ARG A 1 164 ? -24.190 1.826 20.564 1.00 64.12 164 ARG A CA 1
ATOM 1253 C C . ARG A 1 164 ? -25.166 2.522 19.616 1.00 64.12 164 ARG A C 1
ATOM 1255 O O . ARG A 1 164 ? -24.864 2.687 18.434 1.00 64.12 164 ARG A O 1
ATOM 1262 N N . SER A 1 165 ? -26.329 2.944 20.109 1.00 63.84 165 SER A N 1
ATOM 1263 C CA . SER A 1 165 ? -27.334 3.641 19.294 1.00 63.84 165 SER A CA 1
ATOM 1264 C C . SER A 1 165 ? -26.925 5.075 18.922 1.00 63.84 165 SER A C 1
ATOM 1266 O O . SER A 1 165 ? -27.256 5.557 17.833 1.00 63.84 165 SER A O 1
ATOM 1268 N N . SER A 1 166 ? -26.157 5.743 19.789 1.00 57.44 166 SER A N 1
ATOM 1269 C CA . SER A 1 166 ? -25.609 7.076 19.539 1.00 57.44 166 SER A CA 1
ATOM 1270 C C . SER A 1 166 ? -24.407 7.023 18.590 1.00 57.44 166 SER A C 1
ATOM 1272 O O . SER A 1 166 ? -24.346 7.827 17.661 1.00 57.44 166 SER A O 1
ATOM 1274 N N . ALA A 1 167 ? -23.525 6.024 18.724 1.00 55.62 167 ALA A N 1
ATOM 1275 C CA . ALA A 1 167 ? -22.410 5.791 17.802 1.00 55.62 167 ALA A CA 1
ATOM 1276 C C . ALA A 1 167 ? -22.866 5.409 16.378 1.00 55.62 167 ALA A C 1
ATOM 1278 O O . ALA A 1 167 ? -22.215 5.766 15.397 1.00 55.62 167 ALA A O 1
ATOM 1279 N N . ALA A 1 168 ? -24.007 4.724 16.240 1.00 51.22 168 ALA A N 1
ATOM 1280 C CA . ALA A 1 168 ? -24.595 4.366 14.945 1.00 51.22 168 ALA A CA 1
ATOM 1281 C C . ALA A 1 168 ? -25.330 5.527 14.243 1.00 51.22 168 ALA A C 1
ATOM 1283 O O . ALA A 1 168 ? -25.734 5.387 13.087 1.00 51.22 168 ALA A O 1
ATOM 1284 N N . SER A 1 169 ? -25.516 6.672 14.910 1.00 38.97 169 SER A N 1
ATOM 1285 C CA . SER A 1 169 ? -26.148 7.849 14.313 1.00 38.97 169 SER A CA 1
ATOM 1286 C C . SER A 1 169 ? -25.099 8.715 13.610 1.00 38.97 169 SER A C 1
ATOM 1288 O O . SER A 1 169 ? -24.261 9.316 14.283 1.00 38.97 169 SER A O 1
ATOM 1290 N N . PRO A 1 170 ? -25.142 8.871 12.271 1.00 39.84 170 PRO A N 1
ATOM 1291 C CA . PRO A 1 170 ? -24.324 9.874 11.610 1.00 39.84 170 PRO A CA 1
ATOM 1292 C C . PRO A 1 170 ? -24.705 11.241 12.178 1.00 39.84 170 PRO A C 1
ATOM 1294 O O . PRO A 1 170 ? -25.898 11.557 12.277 1.00 39.84 170 PRO A O 1
ATOM 1297 N N . ALA A 1 171 ? -23.705 12.054 12.527 1.00 42.47 171 ALA A N 1
ATOM 1298 C CA . ALA A 1 171 ? -23.917 13.465 12.819 1.00 42.47 171 ALA A CA 1
ATOM 1299 C C . ALA A 1 171 ? -24.817 14.061 11.718 1.00 42.47 171 ALA A C 1
ATOM 1301 O O . ALA A 1 171 ? -24.566 13.805 10.532 1.00 42.47 171 ALA A O 1
ATOM 1302 N N . PRO A 1 172 ? -25.887 14.797 12.068 1.00 38.84 172 PRO A N 1
ATOM 1303 C CA . PRO A 1 172 ? -26.769 15.363 11.065 1.00 38.84 172 PRO A CA 1
ATOM 1304 C C . PRO A 1 172 ? -25.936 16.288 10.181 1.00 38.84 172 PRO A C 1
ATOM 1306 O O . PRO A 1 172 ? -25.419 17.309 10.633 1.00 38.84 172 PRO A O 1
ATOM 1309 N N . ARG A 1 173 ? -25.790 15.923 8.903 1.00 43.66 173 ARG A N 1
ATOM 1310 C CA . ARG A 1 173 ? -25.378 16.888 7.888 1.00 43.66 173 ARG A CA 1
ATOM 1311 C C . ARG A 1 173 ? -26.402 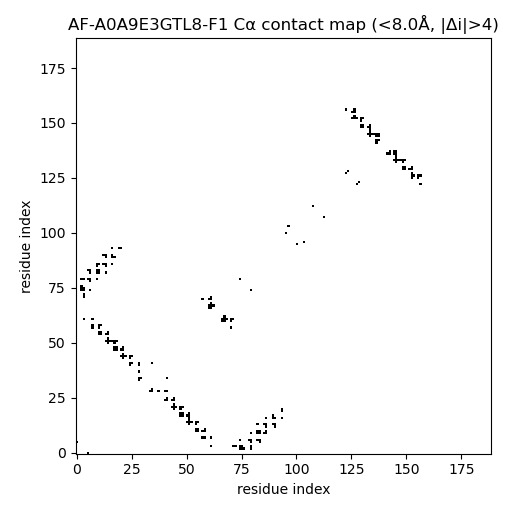18.013 7.944 1.00 43.66 173 ARG A C 1
ATOM 1313 O O . ARG A 1 173 ? -27.600 17.751 7.822 1.00 43.66 173 ARG A O 1
ATOM 1320 N N . ALA A 1 174 ? -25.932 19.237 8.167 1.00 41.94 174 ALA A N 1
ATOM 1321 C CA . ALA A 1 174 ? -26.765 20.426 8.109 1.00 41.94 174 ALA A CA 1
ATOM 1322 C C . ALA A 1 174 ? -27.592 20.386 6.810 1.00 41.94 174 ALA A C 1
ATOM 1324 O O . ALA A 1 174 ? -27.030 20.456 5.720 1.00 41.94 174 ALA A O 1
ATOM 1325 N N . GLY A 1 175 ? -28.909 20.179 6.931 1.00 48.84 175 GLY A N 1
ATOM 1326 C CA . GLY A 1 175 ? -29.848 20.229 5.807 1.00 48.84 175 GLY A CA 1
ATOM 1327 C C . GLY A 1 175 ? -30.742 19.007 5.564 1.00 48.84 175 GLY A C 1
ATOM 1328 O O . GLY A 1 175 ? -31.697 19.143 4.807 1.00 48.84 175 GLY A O 1
ATOM 1329 N N . THR A 1 176 ? -30.528 17.841 6.185 1.00 49.56 176 THR A N 1
ATOM 1330 C CA . THR A 1 176 ? -31.422 16.682 5.957 1.00 49.56 176 THR A CA 1
ATOM 1331 C C . THR A 1 176 ? -32.357 16.456 7.142 1.00 49.56 176 THR A C 1
ATOM 1333 O O . THR A 1 176 ? -31.980 15.808 8.118 1.00 49.56 176 THR A O 1
ATOM 1336 N N . ALA A 1 177 ? -33.575 16.997 7.055 1.00 50.50 177 ALA A N 1
ATOM 1337 C CA . ALA A 1 177 ? -34.652 16.703 7.998 1.00 50.50 177 ALA A CA 1
ATOM 1338 C C . ALA A 1 177 ? -34.974 15.200 7.997 1.00 50.50 177 ALA A C 1
ATOM 1340 O O . ALA A 1 177 ? -35.033 14.568 6.936 1.00 50.50 177 ALA A O 1
ATOM 1341 N N . ARG A 1 178 ? -35.178 14.619 9.184 1.00 53.16 178 ARG A N 1
ATOM 1342 C CA . ARG A 1 178 ? -35.487 13.187 9.321 1.00 53.16 178 ARG A CA 1
ATOM 1343 C C . ARG A 1 178 ? -36.963 12.917 8.985 1.00 53.16 178 ARG A C 1
ATOM 1345 O O . ARG A 1 178 ? -37.821 13.744 9.316 1.00 53.16 178 ARG A O 1
ATOM 1352 N N . PRO A 1 179 ? -37.304 11.755 8.388 1.00 44.47 179 PRO A N 1
ATOM 1353 C CA . PRO A 1 179 ? -38.696 11.353 8.196 1.00 44.47 179 PRO A CA 1
ATOM 1354 C C . PRO A 1 179 ? -39.425 11.314 9.551 1.00 44.47 179 PRO A C 1
ATOM 1356 O O . PRO A 1 179 ? -39.116 10.487 10.403 1.00 44.47 179 PRO A O 1
ATOM 1359 N N . GLY A 1 180 ? -40.347 12.258 9.773 1.00 58.09 180 GLY A N 1
ATOM 1360 C CA . GLY A 1 180 ? -41.105 12.415 11.025 1.00 58.09 180 GLY A CA 1
ATOM 1361 C C . GLY A 1 180 ? -41.032 13.805 11.674 1.00 58.09 180 GLY A C 1
ATOM 1362 O O . GLY A 1 180 ? -41.933 14.163 12.433 1.00 58.09 180 GLY A O 1
ATOM 1363 N N . GLU A 1 181 ? -40.038 14.640 11.344 1.00 53.47 181 GLU A N 1
ATOM 1364 C CA . GLU A 1 181 ? -39.915 15.993 11.927 1.00 53.47 181 GLU A CA 1
ATOM 1365 C C . GLU A 1 181 ? -40.958 16.990 11.393 1.00 53.47 181 GLU A C 1
ATOM 1367 O O . GLU A 1 181 ? -41.341 17.928 12.095 1.00 53.47 181 GLU A O 1
ATOM 1372 N N . LEU A 1 182 ? -41.496 16.755 10.192 1.00 53.53 182 LEU A N 1
ATOM 1373 C CA . LEU A 1 182 ? -42.518 17.614 9.579 1.00 53.53 182 LEU A CA 1
ATOM 1374 C C . LEU A 1 182 ? -43.891 17.508 10.262 1.00 53.53 182 LEU A C 1
ATOM 1376 O O . LEU A 1 182 ? -44.683 18.442 10.186 1.00 53.53 182 LEU A O 1
ATOM 1380 N N . ARG A 1 183 ? -44.170 16.414 10.986 1.00 53.44 183 ARG A N 1
ATOM 1381 C CA . ARG A 1 183 ? -45.466 16.222 11.661 1.00 53.44 183 ARG A CA 1
ATOM 1382 C C . ARG A 1 183 ? -45.573 17.001 12.975 1.00 53.44 183 ARG A C 1
ATOM 1384 O O . ARG A 1 183 ? -46.676 17.299 13.415 1.00 53.44 183 ARG A O 1
ATOM 1391 N N . ARG A 1 184 ? -44.442 17.354 13.599 1.00 52.09 184 ARG A N 1
ATOM 1392 C CA . ARG A 1 184 ? -44.425 18.022 14.913 1.00 52.09 184 ARG A CA 1
ATOM 1393 C C . ARG A 1 184 ? -44.544 19.548 14.820 1.00 52.09 184 ARG A C 1
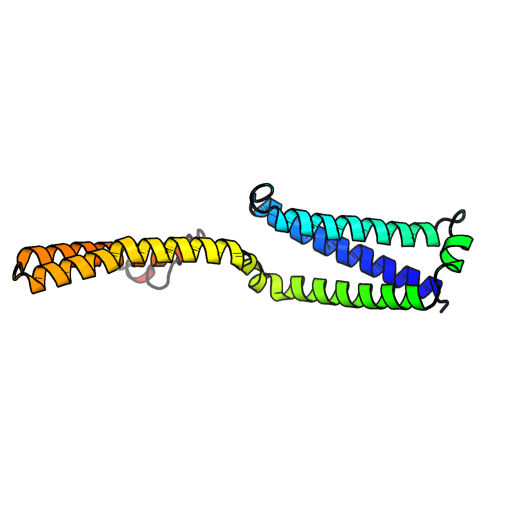ATOM 1395 O O . ARG A 1 184 ? -45.012 20.162 15.766 1.00 52.09 184 ARG A O 1
ATOM 1402 N N . LYS A 1 185 ? -44.176 20.156 13.684 1.00 48.19 185 LYS A N 1
ATOM 1403 C CA . LYS A 1 185 ? -44.231 21.621 13.496 1.00 48.19 185 LYS A CA 1
ATOM 1404 C C . LYS A 1 185 ? -45.615 22.177 13.139 1.00 48.19 185 LYS A C 1
ATOM 1406 O O . LYS A 1 185 ? -45.794 23.384 13.218 1.00 48.19 185 LYS A O 1
ATOM 1411 N N . VAL A 1 186 ? -46.582 21.332 12.775 1.00 51.00 186 VAL A N 1
ATOM 1412 C CA . VAL A 1 186 ? -47.927 21.778 12.350 1.00 51.00 186 VAL A CA 1
ATOM 1413 C C . VAL A 1 186 ? -48.943 21.783 13.506 1.00 51.00 186 VAL A C 1
ATOM 1415 O O . VAL A 1 186 ? -49.983 22.411 13.396 1.00 51.00 186 VAL A O 1
ATOM 1418 N N . ALA A 1 187 ? -48.643 21.154 14.648 1.00 50.44 187 ALA A N 1
ATOM 1419 C CA . ALA A 1 187 ? -49.564 21.091 15.794 1.00 50.44 187 ALA A CA 1
ATOM 1420 C C . ALA A 1 187 ? -49.405 22.248 16.805 1.00 50.44 187 ALA A C 1
ATOM 1422 O O . ALA A 1 187 ? -50.018 22.226 17.867 1.00 50.44 187 ALA A O 1
ATOM 1423 N N . SER A 1 188 ? -48.574 23.247 16.500 1.00 51.00 188 SER A N 1
ATOM 1424 C CA . SER A 1 188 ? -48.364 24.420 17.353 1.00 51.00 188 SER A CA 1
ATOM 1425 C C . SER A 1 188 ? -48.428 25.706 16.530 1.00 51.00 188 SER A C 1
ATOM 1427 O O . SER A 1 188 ? -47.393 26.336 16.294 1.00 51.00 188 SER A O 1
ATOM 1429 N N . ARG A 1 189 ? -49.627 26.046 16.051 1.00 38.31 189 ARG A N 1
ATOM 1430 C CA . ARG A 1 189 ? -50.144 27.409 15.838 1.00 38.31 189 ARG A CA 1
ATOM 1431 C C . ARG A 1 189 ? -51.565 27.344 15.301 1.00 38.31 189 ARG A C 1
ATOM 1433 O O . ARG A 1 189 ? -51.770 26.603 14.320 1.00 38.31 189 ARG A O 1
#